Protein AF-A0A8H7VMD3-F1 (afdb_monomer_lite)

pLDDT: mean 73.97, std 13.81, range [43.38, 95.06]

Sequence (223 aa):
MHSNRKTRRENYVDRGIGTLNDGYNYDEMVSVSLYFFDRATESEMRNRASFLMHHMMMLRGESSRFAEFADLFGMSFPEDEIHSTSFPVFAFHTDFGKILSNGNQSNFATIRHKDFRVCAFGAVAFYLFYRFHISNEKFPEFTKNQDCLHTIHAGRGSGARDAELRGATEDQLQRHGCWNMQSMERHYLMKLSRSSIRAVNGFPTTQGWYWLPRALIEPSESL

Organism: NCBI:txid1195481

Foldseek 3Di:
DVVVVVVCVVVVPDPCVPHPNPDDDPVVLLVLLVVLVVVPDLVSLVVNLLSLCCQLQVDDPVQSVPFDPQQWDWDWFDQAPPPRDIFIKIKGKDQDDPVNPPRFIAITIAGQFLDNSSGSVVSVVSSVCCCCPVVVDDDDDCPDCVNPPDDPCCCVQVVLAVCVSNPDDLVRNCVVSVHDSVVCNRRRDHPDQCLSNQVSSPHHSDGPTDDDCVVVDDDPPVD

Structure (mmCIF, N/CA/C/O backbone):
data_AF-A0A8H7VMD3-F1
#
_entry.id   AF-A0A8H7VMD3-F1
#
loop_
_atom_site.group_PDB
_atom_site.id
_atom_site.type_symbol
_atom_site.label_atom_id
_atom_site.label_alt_id
_atom_site.label_comp_id
_atom_site.label_asym_id
_atom_site.label_entity_id
_atom_site.label_seq_id
_atom_site.pdbx_PDB_ins_code
_atom_site.Cartn_x
_atom_site.Cartn_y
_atom_site.Cartn_z
_atom_site.occupancy
_atom_site.B_iso_or_equiv
_atom_site.auth_seq_id
_atom_site.auth_comp_id
_atom_site.auth_asym_id
_atom_site.auth_atom_id
_atom_site.pdbx_PDB_model_num
ATOM 1 N N . MET A 1 1 ? 30.928 -13.992 22.288 1.00 46.75 1 MET A N 1
ATOM 2 C CA . MET A 1 1 ? 29.765 -14.501 21.516 1.00 46.75 1 MET A CA 1
ATOM 3 C C . MET A 1 1 ? 28.779 -15.343 22.337 1.00 46.75 1 MET A C 1
ATOM 5 O O . MET A 1 1 ? 27.584 -15.152 22.162 1.00 46.75 1 MET A O 1
ATOM 9 N N . HIS A 1 2 ? 29.215 -16.233 23.240 1.00 49.97 2 HIS A N 1
ATOM 10 C CA . HIS A 1 2 ? 28.298 -17.099 24.012 1.00 49.97 2 HIS A CA 1
ATOM 11 C C . HIS A 1 2 ? 27.461 -16.383 25.098 1.00 49.97 2 HIS A C 1
ATOM 13 O O . HIS A 1 2 ? 26.325 -16.788 25.335 1.00 49.97 2 HIS A O 1
ATOM 19 N N . SER A 1 3 ? 27.959 -15.304 25.723 1.00 54.97 3 SER A N 1
ATOM 20 C CA . SER A 1 3 ? 27.199 -14.593 26.773 1.00 54.97 3 SER A CA 1
ATOM 21 C C . SER A 1 3 ? 25.951 -13.888 26.227 1.00 54.97 3 SER A C 1
ATOM 23 O O . SER A 1 3 ? 24.885 -13.982 26.823 1.00 54.97 3 SER A O 1
ATOM 25 N N . ASN A 1 4 ? 26.040 -13.304 25.027 1.00 65.31 4 ASN A N 1
ATOM 26 C CA . ASN A 1 4 ? 24.943 -12.564 24.393 1.00 65.31 4 ASN A CA 1
ATOM 27 C C . ASN A 1 4 ? 23.735 -13.470 24.047 1.00 65.31 4 ASN A C 1
ATOM 29 O O . ASN A 1 4 ? 22.580 -13.055 24.109 1.00 65.31 4 ASN A O 1
ATOM 33 N N . ARG A 1 5 ? 23.976 -14.761 23.760 1.00 63.97 5 ARG A N 1
ATOM 34 C CA . ARG A 1 5 ? 22.907 -15.751 23.523 1.00 63.97 5 ARG A CA 1
ATOM 35 C C . ARG A 1 5 ? 22.161 -16.128 24.807 1.00 63.97 5 ARG A C 1
ATOM 37 O O . ARG A 1 5 ? 20.968 -16.419 24.747 1.00 63.97 5 ARG A O 1
ATOM 44 N N . LYS A 1 6 ? 22.854 -16.126 25.950 1.00 71.00 6 LYS A N 1
ATOM 45 C CA . LYS A 1 6 ? 22.276 -16.432 27.265 1.00 71.00 6 LYS A CA 1
ATOM 46 C C . LYS A 1 6 ? 21.368 -15.287 27.728 1.00 71.00 6 LYS A C 1
ATOM 48 O O . LYS A 1 6 ? 20.202 -15.532 28.007 1.00 71.00 6 LYS A O 1
ATOM 53 N N . THR A 1 7 ? 21.841 -14.046 27.600 1.00 71.88 7 THR A N 1
ATOM 54 C CA . THR A 1 7 ? 21.067 -12.828 27.893 1.00 71.88 7 THR A CA 1
ATOM 55 C C . THR A 1 7 ? 19.819 -12.692 27.013 1.00 71.88 7 THR A C 1
ATOM 57 O O . THR A 1 7 ? 18.737 -12.408 27.514 1.00 71.88 7 THR A O 1
ATOM 60 N N . ARG A 1 8 ? 19.909 -12.970 25.700 1.00 71.62 8 ARG A N 1
ATOM 61 C CA . ARG A 1 8 ? 18.724 -12.967 24.812 1.00 71.62 8 ARG A CA 1
ATOM 62 C C . ARG A 1 8 ? 17.689 -14.029 25.192 1.00 71.62 8 ARG A C 1
ATOM 64 O O . ARG A 1 8 ? 16.498 -13.793 25.030 1.00 71.62 8 ARG A O 1
ATOM 71 N N . ARG A 1 9 ? 18.134 -15.187 25.697 1.00 72.62 9 ARG A N 1
ATOM 72 C CA . ARG A 1 9 ? 17.246 -16.254 26.181 1.00 72.62 9 ARG A CA 1
ATOM 73 C C . ARG A 1 9 ? 16.560 -15.867 27.492 1.00 72.62 9 ARG A C 1
ATOM 75 O O . ARG A 1 9 ? 15.381 -16.152 27.636 1.00 72.62 9 ARG A O 1
ATOM 82 N N . GLU A 1 10 ? 17.288 -15.242 28.412 1.00 81.31 10 GLU A N 1
ATOM 83 C CA . GLU A 1 10 ? 16.765 -14.760 29.700 1.00 81.31 10 GLU A CA 1
ATOM 84 C C . GLU A 1 10 ? 15.748 -13.623 29.514 1.00 81.31 10 GLU A C 1
ATOM 86 O O . GLU A 1 10 ? 14.750 -13.571 30.222 1.00 81.31 10 GLU A O 1
ATOM 91 N N . ASN A 1 11 ? 15.943 -12.786 28.492 1.00 81.00 11 ASN A N 1
ATOM 92 C CA . ASN A 1 11 ? 15.026 -11.703 28.129 1.00 81.00 11 ASN A CA 1
ATOM 93 C C . ASN A 1 11 ? 13.873 -12.139 27.203 1.00 81.00 11 ASN A C 1
ATOM 95 O O . ASN A 1 11 ? 13.183 -11.277 26.666 1.00 81.00 11 ASN A O 1
ATOM 99 N N . TYR A 1 12 ? 13.695 -13.446 26.959 1.00 72.12 12 TYR A N 1
ATOM 100 C CA . TYR A 1 12 ? 12.681 -13.996 26.042 1.00 72.12 12 TYR A CA 1
ATOM 101 C C . TYR A 1 12 ? 12.659 -13.323 24.660 1.00 72.12 12 TYR A C 1
ATOM 103 O O . TYR A 1 12 ? 11.621 -13.254 24.005 1.00 72.12 12 TYR A O 1
ATOM 111 N N . VAL A 1 13 ? 13.811 -12.824 24.200 1.00 72.38 13 VAL A N 1
ATOM 112 C CA . VAL A 1 13 ? 13.914 -12.177 22.893 1.00 72.38 13 VAL A CA 1
ATOM 113 C C . VAL A 1 13 ? 13.707 -13.252 21.842 1.00 72.38 13 VAL A C 1
ATOM 115 O O . VAL A 1 13 ? 14.484 -14.215 21.779 1.00 72.38 13 VAL A O 1
ATOM 118 N N . ASP A 1 14 ? 12.670 -13.075 21.026 1.00 64.38 14 ASP A N 1
ATOM 119 C CA . ASP A 1 14 ? 12.347 -14.004 19.958 1.00 64.38 14 ASP A CA 1
ATOM 120 C C . ASP A 1 14 ? 13.578 -14.223 19.063 1.00 64.38 14 ASP A C 1
ATOM 122 O O . ASP A 1 14 ? 14.302 -13.303 18.658 1.00 64.38 14 ASP A O 1
ATOM 126 N N . ARG A 1 15 ? 13.868 -15.505 18.846 1.00 67.75 15 ARG A N 1
ATOM 127 C CA . ARG A 1 15 ? 15.003 -15.969 18.053 1.00 67.75 15 ARG A CA 1
ATOM 128 C C . ARG A 1 15 ? 14.725 -15.851 16.560 1.00 67.75 15 ARG A C 1
ATOM 130 O O . ARG A 1 15 ? 15.689 -15.876 15.802 1.00 67.75 15 ARG A O 1
ATOM 137 N N . GLY A 1 16 ? 13.453 -15.746 16.175 1.00 62.94 16 GLY A N 1
ATOM 138 C CA . GLY A 1 16 ? 12.995 -15.530 14.811 1.00 62.94 16 GLY A CA 1
ATOM 139 C C . GLY A 1 16 ? 13.301 -14.130 14.290 1.00 62.94 16 GLY A C 1
ATOM 140 O O . GLY A 1 16 ? 13.544 -14.008 13.098 1.00 62.94 16 GLY A O 1
ATOM 141 N N . ILE A 1 17 ? 13.402 -13.114 15.159 1.00 64.44 17 ILE A N 1
ATOM 142 C CA . ILE A 1 17 ? 13.639 -11.711 14.766 1.00 64.44 17 ILE A CA 1
ATOM 143 C C . ILE A 1 17 ? 14.901 -11.583 13.898 1.00 64.44 17 ILE A C 1
ATOM 145 O O . ILE A 1 17 ? 16.010 -11.910 14.338 1.00 64.44 17 ILE A O 1
ATOM 149 N N . GLY A 1 18 ? 14.730 -11.056 12.684 1.00 61.88 18 GLY A N 1
ATOM 150 C CA . GLY A 1 18 ? 15.772 -10.849 11.680 1.00 61.88 18 GLY A CA 1
ATOM 151 C C . GLY A 1 18 ? 16.243 -12.118 10.964 1.00 61.88 18 GLY A C 1
ATOM 152 O O . GLY A 1 18 ? 17.304 -12.098 10.340 1.00 61.88 18 GLY A O 1
ATOM 153 N N . THR A 1 19 ? 15.513 -13.231 11.080 1.00 68.19 19 THR A N 1
ATOM 154 C CA . THR A 1 19 ? 15.815 -14.499 10.392 1.00 68.19 19 THR A CA 1
ATOM 155 C C . THR A 1 19 ? 14.830 -14.762 9.251 1.00 68.19 19 THR A C 1
ATOM 157 O O . THR A 1 19 ? 13.846 -14.054 9.102 1.00 68.19 19 THR A O 1
ATOM 160 N N . LEU A 1 20 ? 15.050 -15.811 8.451 1.00 58.28 20 LEU A N 1
ATOM 161 C CA . LEU A 1 20 ? 14.082 -16.256 7.432 1.00 58.28 20 LEU A CA 1
ATOM 162 C C . LEU A 1 20 ? 12.706 -16.639 8.009 1.00 58.28 20 LEU A C 1
ATOM 164 O O . LEU A 1 20 ? 11.728 -16.628 7.272 1.00 58.28 20 LEU A O 1
ATOM 168 N N . ASN A 1 21 ? 12.633 -16.955 9.306 1.00 61.66 21 ASN A N 1
ATOM 169 C CA . ASN A 1 21 ? 11.375 -17.207 10.013 1.00 61.66 21 ASN A CA 1
ATOM 170 C C . ASN A 1 21 ? 10.713 -15.914 10.532 1.00 61.66 21 ASN A C 1
ATOM 172 O O . ASN A 1 21 ? 9.680 -15.992 11.190 1.00 61.66 21 ASN A O 1
ATOM 176 N N . ASP A 1 22 ? 11.307 -14.740 10.286 1.00 68.31 22 ASP A N 1
ATOM 177 C CA . ASP A 1 22 ? 10.730 -13.433 10.613 1.00 68.31 22 ASP A CA 1
ATOM 178 C C . ASP A 1 22 ? 9.734 -13.023 9.525 1.00 68.31 22 ASP A C 1
ATOM 180 O O . ASP A 1 22 ? 10.059 -12.289 8.588 1.00 68.31 22 ASP A O 1
ATOM 184 N N . GLY A 1 23 ? 8.525 -13.574 9.591 1.00 75.31 23 GLY A N 1
ATOM 185 C CA . GLY A 1 23 ? 7.476 -13.267 8.632 1.00 75.31 23 GLY A CA 1
ATOM 186 C C . GLY A 1 23 ? 6.400 -14.336 8.561 1.00 75.31 23 GLY A C 1
ATOM 187 O O . GLY A 1 23 ? 6.314 -15.228 9.399 1.00 75.31 23 GLY A O 1
ATOM 188 N N . TYR A 1 24 ? 5.574 -14.214 7.532 1.00 86.50 24 TYR A N 1
ATOM 189 C CA . TYR A 1 24 ? 4.535 -15.169 7.186 1.00 86.50 24 TYR A CA 1
ATOM 190 C C . TYR A 1 24 ? 4.668 -15.531 5.710 1.00 86.50 24 TYR A C 1
ATOM 192 O O . TYR A 1 24 ? 5.123 -14.725 4.890 1.00 86.50 24 TYR A O 1
ATOM 200 N N . ASN A 1 25 ? 4.269 -16.746 5.361 1.00 89.31 25 ASN A N 1
ATOM 201 C CA . ASN A 1 25 ? 4.166 -17.163 3.971 1.00 89.31 25 ASN A CA 1
ATOM 202 C C . ASN A 1 25 ? 2.864 -16.642 3.327 1.00 89.31 25 ASN A C 1
ATOM 204 O O . ASN A 1 25 ? 2.024 -16.004 3.967 1.00 89.31 25 ASN A O 1
ATOM 208 N N . TYR A 1 26 ? 2.698 -16.896 2.028 1.00 87.94 26 TYR A N 1
ATOM 209 C CA . TYR A 1 26 ? 1.535 -16.417 1.281 1.00 87.94 26 TYR A CA 1
ATOM 210 C C . TYR A 1 26 ? 0.205 -16.989 1.803 1.00 87.94 26 TYR A C 1
ATOM 212 O O . TYR A 1 26 ? -0.774 -16.253 1.926 1.00 87.94 26 TYR A O 1
ATOM 220 N N . ASP A 1 27 ? 0.162 -18.271 2.162 1.00 91.12 27 ASP A N 1
ATOM 221 C CA . ASP A 1 27 ? -1.060 -18.927 2.641 1.00 91.12 27 ASP A CA 1
ATOM 222 C C . ASP A 1 27 ? -1.459 -18.434 4.038 1.00 91.12 27 ASP A C 1
ATOM 224 O O . ASP A 1 27 ? -2.641 -18.221 4.324 1.00 91.12 27 ASP A O 1
ATOM 228 N N . GLU A 1 28 ? -0.474 -18.169 4.895 1.00 90.94 28 GLU A N 1
ATOM 229 C CA . GLU A 1 28 ? -0.668 -17.525 6.195 1.00 90.94 28 GLU A CA 1
ATOM 230 C C . GLU A 1 28 ? -1.186 -16.093 6.026 1.00 90.94 28 GLU A C 1
ATOM 232 O O . GLU A 1 28 ? -2.138 -15.706 6.704 1.00 90.94 28 GLU A O 1
ATOM 237 N N . MET A 1 29 ? -0.639 -15.327 5.074 1.00 92.69 29 MET A N 1
ATOM 238 C CA . MET A 1 29 ? -1.137 -13.987 4.747 1.00 92.69 29 MET A CA 1
ATOM 239 C C . MET A 1 29 ? -2.611 -14.019 4.333 1.00 92.69 29 MET A C 1
ATOM 241 O O . MET A 1 29 ? -3.411 -13.210 4.813 1.00 92.69 29 MET A O 1
ATOM 245 N N . VAL A 1 30 ? -2.978 -14.951 3.448 1.00 93.94 30 VAL A N 1
ATOM 246 C CA . VAL A 1 30 ? -4.367 -15.147 3.014 1.00 93.94 30 VAL A CA 1
ATOM 247 C C . VAL A 1 30 ? -5.247 -15.512 4.208 1.00 93.94 30 VAL A C 1
ATOM 249 O O . VAL A 1 30 ? -6.308 -14.915 4.381 1.00 93.94 30 VAL A O 1
ATOM 252 N N . SER A 1 31 ? -4.794 -16.434 5.058 1.00 94.38 31 SER A N 1
ATOM 253 C CA . SER A 1 31 ? -5.538 -16.892 6.237 1.00 94.38 31 SER A CA 1
ATOM 254 C C . SER A 1 31 ? -5.794 -15.758 7.230 1.00 94.38 31 SER A C 1
ATOM 256 O O . SER A 1 31 ? -6.925 -15.577 7.673 1.00 94.38 31 SER A O 1
ATOM 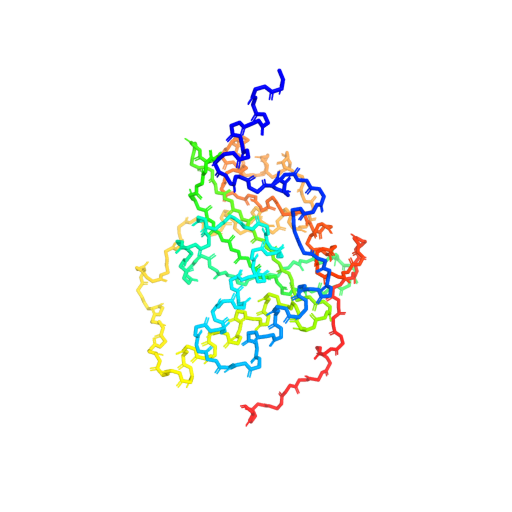258 N N . VAL A 1 32 ? -4.779 -14.940 7.530 1.00 93.38 32 VAL A N 1
ATOM 259 C CA . VAL A 1 32 ? -4.914 -13.757 8.395 1.00 93.38 32 VAL A CA 1
ATOM 260 C C . VAL A 1 32 ? -5.864 -12.732 7.773 1.00 93.38 32 VAL A C 1
ATOM 262 O O . VAL A 1 32 ? -6.714 -12.168 8.460 1.00 93.38 32 VAL A O 1
ATOM 265 N N . SER A 1 33 ? -5.769 -12.504 6.462 1.00 94.19 33 SER A N 1
ATOM 266 C CA . SER A 1 33 ? -6.650 -11.551 5.788 1.00 94.19 33 SER A CA 1
ATOM 267 C C . SER A 1 33 ? -8.118 -11.985 5.805 1.00 94.19 33 SER A C 1
ATOM 269 O O . SER A 1 33 ? -8.995 -11.158 6.065 1.00 94.19 33 SER A O 1
ATOM 271 N N . LEU A 1 34 ? -8.389 -13.270 5.559 1.00 95.06 34 LEU A N 1
ATOM 272 C CA . LEU A 1 34 ? -9.739 -13.835 5.609 1.00 95.06 34 LEU A CA 1
ATOM 273 C C . LEU A 1 34 ? -10.281 -13.887 7.038 1.00 95.06 34 LEU A C 1
ATOM 275 O O . LEU A 1 34 ? -11.431 -13.531 7.253 1.00 95.06 34 LEU A O 1
ATOM 279 N N . TYR A 1 35 ? -9.437 -14.200 8.025 1.00 94.94 35 TYR A N 1
ATOM 280 C CA . TYR A 1 35 ? -9.807 -14.166 9.442 1.00 94.94 35 TYR A CA 1
ATOM 281 C C . TYR A 1 35 ? -10.428 -12.821 9.856 1.00 94.94 35 TYR A C 1
ATOM 283 O O . TYR A 1 35 ? -11.414 -12.799 10.601 1.00 94.94 35 TYR A O 1
ATOM 291 N N . PHE A 1 36 ? -9.859 -11.708 9.377 1.00 93.50 36 PHE A N 1
ATOM 292 C CA . PHE A 1 36 ? -10.404 -10.371 9.612 1.00 93.50 36 PHE A CA 1
ATOM 293 C C . PHE A 1 36 ? -11.671 -10.108 8.796 1.00 93.50 36 PHE A C 1
ATOM 295 O O . PHE A 1 36 ? -12.612 -9.486 9.287 1.00 93.50 36 PHE A O 1
ATOM 302 N N . PHE A 1 37 ? -11.691 -10.573 7.546 1.00 92.38 37 PHE A N 1
ATOM 303 C CA . PHE A 1 37 ? -12.814 -10.367 6.640 1.00 92.38 37 PHE A CA 1
ATOM 304 C C . PHE A 1 37 ? -14.089 -11.065 7.135 1.00 92.38 37 PHE A C 1
ATOM 306 O O . PHE A 1 37 ? -15.141 -10.435 7.183 1.00 92.38 37 PHE A O 1
ATOM 313 N N . ASP A 1 38 ? -13.980 -12.315 7.589 1.00 93.31 38 ASP A N 1
ATOM 314 C CA . ASP A 1 38 ? -15.112 -13.147 8.015 1.00 93.31 38 ASP A CA 1
ATOM 315 C C . ASP A 1 38 ? -15.799 -12.629 9.288 1.00 93.31 38 ASP A C 1
ATOM 317 O O . ASP A 1 38 ? -16.990 -12.852 9.494 1.00 93.31 38 ASP A O 1
ATOM 321 N N . ARG A 1 39 ? -15.064 -11.918 10.153 1.00 91.00 39 ARG A N 1
ATOM 322 C CA . ARG A 1 39 ? -15.624 -11.305 11.371 1.00 91.00 39 ARG A CA 1
ATOM 323 C C . ARG A 1 39 ? -16.448 -10.062 11.089 1.00 91.00 39 ARG A C 1
ATOM 325 O O . ARG A 1 39 ? -17.319 -9.738 11.890 1.00 91.00 39 ARG A O 1
ATOM 332 N N . ALA A 1 40 ? -16.137 -9.368 9.996 1.00 86.50 40 ALA A N 1
ATOM 333 C CA . ALA A 1 40 ? -16.888 -8.224 9.501 1.00 86.50 40 ALA A CA 1
ATOM 334 C C . ALA A 1 40 ? -17.262 -7.177 10.569 1.00 86.50 40 ALA A C 1
ATOM 336 O O . ALA A 1 40 ? -18.377 -6.670 10.568 1.00 86.50 40 ALA A O 1
ATOM 337 N N . THR A 1 41 ? -16.334 -6.830 11.467 1.00 90.19 41 THR A N 1
ATOM 338 C CA . THR A 1 41 ? -16.489 -5.679 12.373 1.00 90.19 41 THR A CA 1
ATOM 339 C C . THR A 1 41 ? -15.605 -4.519 11.922 1.00 90.19 41 THR A C 1
ATOM 341 O O . THR A 1 41 ? -14.628 -4.714 11.195 1.00 90.19 41 THR A O 1
ATOM 344 N N . GLU A 1 42 ? -15.895 -3.307 12.397 1.00 87.25 42 GLU A N 1
ATOM 345 C CA . GLU A 1 42 ? -15.100 -2.118 12.065 1.00 87.25 42 GLU A CA 1
ATOM 346 C C . GLU A 1 42 ? -13.615 -2.290 12.416 1.00 87.25 42 GLU A C 1
ATOM 348 O O . GLU A 1 42 ? -12.732 -1.995 11.606 1.00 87.25 42 GLU A O 1
ATOM 353 N N . SER A 1 43 ? -13.333 -2.808 13.618 1.00 89.06 43 SER A N 1
ATOM 354 C CA . SER A 1 43 ? -11.964 -3.015 14.090 1.00 89.06 43 SER A CA 1
ATOM 355 C C . SER A 1 43 ? -11.224 -4.019 13.220 1.00 89.06 43 SER A C 1
ATOM 357 O O . SER A 1 43 ? -10.067 -3.787 12.882 1.00 89.06 43 SER A O 1
ATOM 359 N N . GLU A 1 44 ? -11.889 -5.104 12.823 1.00 91.69 44 GLU A N 1
ATOM 360 C CA . GLU A 1 44 ? -11.275 -6.150 12.013 1.00 91.69 44 GLU A CA 1
ATOM 361 C C . GLU A 1 44 ? -11.071 -5.681 10.568 1.00 91.69 44 GLU A C 1
ATOM 363 O O . GLU A 1 44 ? -10.012 -5.930 9.996 1.00 91.69 44 GLU A O 1
ATOM 368 N N . MET A 1 45 ? -11.998 -4.902 10.002 1.00 90.69 45 MET A N 1
ATOM 369 C CA . MET A 1 45 ? -11.814 -4.285 8.682 1.00 90.69 45 MET A CA 1
ATOM 370 C C . MET A 1 45 ? -10.648 -3.295 8.675 1.00 90.69 45 MET A C 1
ATOM 372 O O . MET A 1 45 ? -9.817 -3.324 7.763 1.00 90.69 45 MET A O 1
ATOM 376 N N . ARG A 1 46 ? -10.515 -2.483 9.730 1.00 89.12 46 ARG A N 1
ATOM 377 C CA . ARG A 1 46 ? -9.349 -1.614 9.931 1.00 89.12 46 ARG A CA 1
ATOM 378 C C . ARG A 1 46 ? -8.059 -2.422 10.065 1.00 89.12 46 ARG A C 1
ATOM 380 O O . ARG A 1 46 ? -7.052 -2.073 9.450 1.00 89.12 46 ARG A O 1
ATOM 387 N N . ASN A 1 47 ? -8.075 -3.498 10.853 1.00 90.12 47 ASN A N 1
ATOM 388 C CA . ASN A 1 47 ? -6.915 -4.367 11.058 1.00 90.12 47 ASN A CA 1
ATOM 389 C C . ASN A 1 47 ? -6.487 -5.025 9.741 1.00 90.12 47 ASN A C 1
ATOM 391 O O . ASN A 1 47 ? -5.298 -5.036 9.427 1.00 90.12 47 ASN A O 1
ATOM 395 N N . ARG A 1 48 ? -7.447 -5.477 8.925 1.00 92.94 48 ARG A N 1
ATOM 396 C CA . ARG A 1 48 ? -7.204 -6.015 7.583 1.00 92.94 48 ARG A CA 1
ATOM 397 C C . ARG A 1 48 ? -6.586 -4.982 6.648 1.00 92.94 48 ARG A C 1
ATOM 399 O O . ARG A 1 48 ? -5.603 -5.291 5.976 1.00 92.94 48 ARG A O 1
ATOM 406 N N . ALA A 1 49 ? -7.154 -3.775 6.602 1.00 89.75 49 ALA A N 1
ATOM 407 C CA . ALA A 1 49 ? -6.648 -2.679 5.780 1.00 89.75 49 ALA A CA 1
ATOM 408 C C . ALA A 1 49 ? -5.209 -2.323 6.173 1.00 89.75 49 ALA A C 1
ATOM 410 O O . ALA A 1 49 ? -4.321 -2.319 5.324 1.00 89.75 49 ALA A O 1
ATOM 411 N N . SER A 1 50 ? -4.964 -2.135 7.472 1.00 89.00 50 SER A N 1
ATOM 412 C CA . SER A 1 50 ? -3.635 -1.867 8.016 1.00 89.00 50 SER A CA 1
ATOM 413 C C . SER A 1 50 ? -2.655 -2.993 7.678 1.00 89.00 50 SER A C 1
ATOM 415 O O . SER A 1 50 ? -1.608 -2.730 7.094 1.00 89.00 50 SER A O 1
ATOM 417 N N . PHE A 1 51 ? -2.995 -4.252 7.962 1.00 89.81 51 PHE A N 1
ATOM 418 C CA . PHE A 1 51 ? -2.136 -5.411 7.695 1.00 89.81 51 PHE A CA 1
ATOM 419 C C . PHE A 1 51 ? -1.701 -5.496 6.224 1.00 89.81 51 PHE A C 1
ATOM 421 O O . PHE A 1 51 ? -0.511 -5.622 5.930 1.00 89.81 51 PHE A O 1
ATOM 428 N N . LEU A 1 52 ? -2.648 -5.363 5.291 1.00 90.69 52 LEU A N 1
ATOM 429 C CA . LEU A 1 52 ? -2.353 -5.446 3.862 1.00 90.69 52 LEU A CA 1
ATOM 430 C C . LEU A 1 52 ? -1.628 -4.204 3.330 1.00 90.69 52 LEU A C 1
ATOM 432 O O . LEU A 1 52 ? -0.775 -4.342 2.455 1.00 90.69 52 LEU A O 1
ATOM 436 N N . MET A 1 53 ? -1.903 -3.009 3.862 1.00 88.00 53 MET A N 1
ATOM 437 C CA . MET A 1 53 ? -1.112 -1.815 3.545 1.00 88.00 53 MET A CA 1
ATOM 438 C C . MET A 1 53 ? 0.347 -1.995 3.968 1.00 88.00 53 MET A C 1
ATOM 440 O O . MET A 1 53 ? 1.244 -1.742 3.169 1.00 88.00 53 MET A O 1
ATOM 444 N N . HIS A 1 54 ? 0.602 -2.497 5.179 1.00 86.62 54 HIS A N 1
ATOM 445 C CA . HIS A 1 54 ? 1.964 -2.777 5.640 1.00 86.62 54 HIS A CA 1
ATOM 446 C C . HIS A 1 54 ? 2.694 -3.762 4.734 1.00 86.62 54 HIS A C 1
ATOM 448 O O . HIS A 1 54 ? 3.857 -3.528 4.421 1.00 86.62 54 HIS A O 1
ATOM 454 N N . HIS A 1 55 ? 2.020 -4.825 4.290 1.00 89.56 55 HIS A N 1
ATOM 455 C CA . HIS A 1 55 ? 2.627 -5.803 3.392 1.00 89.56 55 HIS A CA 1
ATOM 456 C C . HIS A 1 55 ? 2.934 -5.205 2.014 1.00 89.56 55 HIS A C 1
ATOM 458 O O . HIS A 1 55 ? 4.071 -5.238 1.554 1.00 89.56 55 HIS A O 1
ATOM 464 N N . MET A 1 56 ? 1.926 -4.625 1.358 1.00 88.81 56 MET A N 1
ATOM 465 C CA . MET A 1 56 ? 2.030 -4.215 -0.047 1.00 88.81 56 MET A CA 1
ATOM 466 C C . MET A 1 56 ? 2.861 -2.946 -0.239 1.00 88.81 56 MET A C 1
ATOM 468 O O . MET A 1 56 ? 3.496 -2.768 -1.274 1.00 88.81 56 MET A O 1
ATOM 472 N N . MET A 1 57 ? 2.852 -2.057 0.752 1.00 84.25 57 MET A N 1
ATOM 473 C CA . MET A 1 57 ? 3.559 -0.777 0.712 1.00 84.25 57 MET A CA 1
ATOM 474 C C . MET A 1 57 ? 4.831 -0.792 1.574 1.00 84.25 57 MET A C 1
ATOM 476 O O . MET A 1 57 ? 5.541 0.209 1.616 1.00 84.25 57 MET A O 1
ATOM 480 N N . MET A 1 58 ? 5.135 -1.913 2.247 1.00 83.38 58 MET A N 1
ATOM 481 C CA . MET A 1 58 ? 6.295 -2.088 3.138 1.00 83.38 58 MET A CA 1
ATOM 482 C C . MET A 1 58 ? 6.399 -0.988 4.206 1.00 83.38 58 MET A C 1
ATOM 484 O O . MET A 1 58 ? 7.479 -0.468 4.505 1.00 83.38 58 MET A O 1
ATOM 488 N N . LEU A 1 59 ? 5.252 -0.601 4.769 1.00 76.62 59 LEU A N 1
ATOM 489 C CA . LEU A 1 59 ? 5.180 0.489 5.737 1.00 76.62 59 LEU A CA 1
ATOM 490 C C . LEU A 1 59 ? 5.774 0.078 7.079 1.00 76.62 59 LEU A C 1
ATOM 492 O O . LEU A 1 59 ? 5.758 -1.084 7.485 1.00 76.62 59 LEU A O 1
ATOM 496 N N . ARG A 1 60 ? 6.239 1.079 7.823 1.00 73.75 60 ARG A N 1
ATOM 497 C CA . ARG A 1 60 ? 6.502 0.930 9.253 1.00 73.75 60 ARG A CA 1
ATOM 498 C C . ARG A 1 60 ? 5.216 1.184 10.024 1.00 73.75 60 ARG A C 1
ATOM 500 O O . ARG A 1 60 ? 4.480 2.110 9.697 1.00 73.75 60 ARG A O 1
ATOM 507 N N . GLY A 1 61 ? 5.043 0.462 11.131 1.00 70.88 61 GLY A N 1
ATOM 508 C CA . GLY A 1 61 ? 3.913 0.681 12.039 1.00 70.88 61 GLY A CA 1
ATOM 509 C C . GLY A 1 61 ? 3.840 2.095 12.618 1.00 70.88 61 GLY A C 1
ATOM 510 O O . GLY A 1 61 ? 2.778 2.532 13.031 1.00 70.88 61 GLY A O 1
ATOM 511 N N . GLU A 1 62 ? 4.954 2.826 12.665 1.00 71.69 62 GLU A N 1
ATOM 512 C CA . GLU A 1 62 ? 4.948 4.248 13.022 1.00 71.69 62 GLU A CA 1
ATOM 513 C C . GLU A 1 62 ? 4.238 5.089 11.955 1.00 71.69 62 GLU A C 1
ATOM 515 O O . GLU A 1 62 ? 3.278 5.778 12.279 1.00 71.69 62 GLU A O 1
ATOM 520 N N . SER A 1 63 ? 4.637 4.956 10.687 1.00 68.19 63 SER A N 1
ATOM 521 C CA . SER A 1 63 ? 4.065 5.709 9.566 1.00 68.19 63 SER A CA 1
ATOM 522 C C . SER A 1 63 ? 2.576 5.420 9.368 1.00 68.19 63 SER A C 1
ATOM 524 O O . SER A 1 63 ? 1.808 6.333 9.106 1.00 68.19 63 SER A O 1
ATOM 526 N N . SER A 1 64 ? 2.138 4.171 9.545 1.00 72.12 64 SER A N 1
ATOM 527 C CA . SER A 1 64 ? 0.723 3.817 9.383 1.00 72.12 64 SER A CA 1
ATOM 528 C C . SER A 1 64 ? -0.180 4.329 10.509 1.00 72.12 64 SER A C 1
ATOM 530 O O . SER A 1 64 ? -1.382 4.453 10.314 1.00 72.12 64 SER A O 1
ATOM 532 N N . ARG A 1 65 ? 0.355 4.526 11.725 1.00 74.94 65 ARG A N 1
ATOM 533 C CA . ARG A 1 65 ? -0.443 4.937 12.897 1.00 74.94 65 ARG A CA 1
ATOM 534 C C . ARG A 1 65 ? -0.814 6.411 12.856 1.00 74.94 65 ARG A C 1
ATOM 536 O O . ARG A 1 65 ? -1.851 6.773 13.395 1.00 74.94 65 ARG A O 1
ATOM 543 N N . PHE A 1 66 ? 0.042 7.220 12.244 1.00 69.62 66 PHE A N 1
ATOM 544 C CA . PHE A 1 66 ? -0.187 8.646 12.035 1.00 69.62 66 PHE A CA 1
ATOM 545 C C . PHE A 1 66 ? -0.763 8.945 10.648 1.00 69.62 66 PHE A C 1
ATOM 547 O O . PHE A 1 66 ? -0.847 10.106 10.284 1.00 69.62 66 PHE A O 1
ATOM 554 N N . ALA A 1 67 ? -1.134 7.915 9.880 1.00 72.69 67 ALA A N 1
ATOM 555 C CA . ALA A 1 67 ? -1.727 8.100 8.567 1.00 72.69 67 ALA A CA 1
ATOM 556 C C . ALA A 1 67 ? -3.105 8.757 8.698 1.00 72.69 67 ALA A C 1
ATOM 558 O O . ALA A 1 67 ? -4.012 8.199 9.327 1.00 72.69 67 ALA A O 1
ATOM 559 N N . GLU A 1 68 ? -3.268 9.911 8.065 1.00 74.06 68 GLU A N 1
ATOM 560 C CA . GLU A 1 68 ? -4.547 10.588 7.933 1.00 74.06 68 GLU A CA 1
ATOM 561 C C . GLU A 1 68 ? -5.197 10.256 6.587 1.00 74.06 68 GLU A C 1
ATOM 563 O O . GLU A 1 68 ? -4.570 9.757 5.652 1.00 74.06 68 GLU A O 1
ATOM 568 N N . PHE A 1 69 ? -6.495 10.536 6.462 1.00 71.69 69 PHE A N 1
ATOM 569 C CA . PHE A 1 69 ? -7.194 10.324 5.194 1.00 71.69 69 PHE A CA 1
ATOM 570 C C . PHE A 1 69 ? -6.613 11.197 4.066 1.00 71.69 69 PHE A C 1
ATOM 572 O O . PHE A 1 69 ? -6.557 10.751 2.925 1.00 71.69 69 PHE A O 1
ATOM 579 N N . ALA A 1 70 ? -6.126 12.400 4.392 1.00 73.50 70 ALA A N 1
ATOM 580 C CA . ALA A 1 70 ? -5.503 13.322 3.441 1.00 73.50 70 ALA A CA 1
ATOM 581 C C . ALA A 1 70 ? -4.153 12.822 2.888 1.00 73.50 70 ALA A C 1
ATOM 583 O O . ALA A 1 70 ? -3.738 13.248 1.811 1.00 73.50 70 ALA A O 1
ATOM 584 N N . ASP A 1 71 ? -3.496 11.889 3.582 1.00 76.31 71 ASP A N 1
ATOM 585 C CA . ASP A 1 71 ? -2.236 11.283 3.139 1.00 76.31 71 ASP A CA 1
ATOM 586 C C . ASP A 1 71 ? -2.437 10.196 2.074 1.00 76.31 71 ASP A C 1
ATOM 588 O O . ASP A 1 71 ? -1.479 9.758 1.428 1.00 76.31 71 ASP A O 1
ATOM 592 N N . LEU A 1 72 ? -3.678 9.729 1.903 1.00 78.44 72 LEU A N 1
ATOM 593 C CA . LEU A 1 72 ? -4.056 8.656 0.993 1.00 78.44 72 LEU A CA 1
ATOM 594 C C . LEU A 1 72 ? -4.684 9.251 -0.267 1.00 78.44 72 LEU A C 1
ATOM 596 O O . LEU A 1 72 ? -5.693 9.949 -0.205 1.00 78.44 72 LEU A O 1
ATOM 600 N N . PHE A 1 73 ? -4.127 8.942 -1.436 1.00 79.00 73 PHE A N 1
ATOM 601 C CA . PHE A 1 73 ? -4.644 9.464 -2.700 1.00 79.00 73 PHE A CA 1
ATOM 602 C C . PHE A 1 73 ? -4.571 8.443 -3.833 1.00 79.00 73 PHE A C 1
ATOM 604 O O . PHE A 1 73 ? -3.689 7.585 -3.901 1.00 79.00 73 PHE A O 1
ATOM 611 N N . GLY A 1 74 ? -5.537 8.542 -4.744 1.00 78.69 74 GLY A N 1
ATOM 612 C CA . GLY A 1 74 ? -5.536 7.803 -5.997 1.00 78.69 74 GLY A CA 1
ATOM 613 C C . GLY A 1 74 ? -4.759 8.560 -7.067 1.00 78.69 74 GLY A C 1
ATOM 614 O O . GLY A 1 74 ? -4.897 9.773 -7.208 1.00 78.69 74 GLY A O 1
ATOM 615 N N . MET A 1 75 ? -3.969 7.845 -7.855 1.00 78.19 75 MET A N 1
ATOM 616 C CA . MET A 1 75 ? -3.358 8.375 -9.071 1.00 78.19 75 MET A CA 1
ATOM 617 C C . MET A 1 75 ? -3.394 7.327 -10.180 1.00 78.19 75 MET A C 1
ATOM 619 O O . MET A 1 75 ? -3.737 6.174 -9.938 1.00 78.19 75 MET A O 1
ATOM 623 N N . SER A 1 76 ? -3.039 7.717 -11.400 1.00 75.44 76 SER A N 1
ATOM 624 C CA . SER A 1 76 ? -2.945 6.787 -12.525 1.00 75.44 76 SER A CA 1
ATOM 625 C C . SER A 1 76 ? -1.519 6.735 -13.051 1.00 75.44 76 SER A C 1
ATOM 627 O O . SER A 1 76 ? -0.889 7.778 -13.219 1.00 75.44 76 SER A O 1
ATOM 629 N N . PHE A 1 77 ? -1.008 5.535 -13.323 1.00 72.38 77 PHE A N 1
ATOM 630 C CA . PHE A 1 77 ? 0.249 5.382 -14.054 1.00 72.38 77 PHE A CA 1
ATOM 631 C C . PHE A 1 77 ? -0.037 5.209 -15.552 1.00 72.38 77 PHE A C 1
ATOM 633 O O . PHE A 1 77 ? -0.837 4.339 -15.909 1.00 72.38 77 PHE A O 1
ATOM 640 N N . PRO A 1 78 ? 0.592 6.015 -16.430 1.00 67.19 78 PRO A N 1
ATOM 641 C CA . PRO A 1 78 ? 0.593 5.758 -17.861 1.00 67.19 78 PRO A CA 1
ATOM 642 C C . PRO A 1 78 ? 1.520 4.572 -18.137 1.00 67.19 78 PRO A C 1
ATOM 644 O O . PRO A 1 78 ? 2.650 4.532 -17.636 1.00 67.19 78 PRO A O 1
ATOM 647 N N . GLU A 1 79 ? 1.033 3.575 -18.877 1.00 59.25 79 GLU A N 1
ATOM 648 C CA . GLU A 1 79 ? 1.853 2.408 -19.182 1.00 59.25 79 GLU A CA 1
ATOM 649 C C . GLU A 1 79 ? 2.833 2.661 -20.325 1.00 59.25 79 GLU A C 1
ATOM 651 O O . GLU A 1 79 ? 3.997 2.383 -20.094 1.00 59.25 79 GLU A O 1
ATOM 656 N N . ASP A 1 80 ? 2.385 3.182 -21.477 1.00 53.44 80 ASP A N 1
ATOM 657 C CA . ASP A 1 80 ? 3.180 3.582 -22.657 1.00 53.44 80 ASP A CA 1
ATOM 658 C C . ASP A 1 80 ? 2.260 4.217 -23.727 1.00 53.44 80 ASP A C 1
ATOM 660 O O . ASP A 1 80 ? 1.041 4.020 -23.698 1.00 53.44 80 ASP A O 1
ATOM 664 N N . GLU A 1 81 ? 2.834 4.901 -24.726 1.00 48.19 81 GLU A N 1
ATOM 665 C CA . GLU A 1 81 ? 2.121 5.483 -25.886 1.00 48.19 81 GLU A CA 1
ATOM 666 C C . GLU A 1 81 ? 1.334 4.456 -26.731 1.00 48.19 81 GLU A C 1
ATOM 668 O O . GLU A 1 81 ? 0.410 4.835 -27.444 1.00 48.19 81 GLU A O 1
ATOM 673 N N . ILE A 1 82 ? 1.664 3.159 -26.652 1.00 45.81 82 ILE A N 1
ATOM 674 C CA . ILE A 1 82 ? 1.143 2.132 -27.574 1.00 45.81 82 ILE A CA 1
ATOM 675 C C . ILE A 1 82 ? -0.225 1.580 -27.141 1.00 45.81 82 ILE A C 1
ATOM 677 O O . ILE A 1 82 ? -1.045 1.250 -27.992 1.00 45.81 82 ILE A O 1
ATOM 681 N N . HIS A 1 83 ? -0.479 1.443 -25.834 1.00 47.22 83 HIS A N 1
ATOM 682 C CA . HIS A 1 83 ? -1.683 0.757 -25.334 1.00 47.22 83 HIS A CA 1
ATOM 683 C C . HIS A 1 83 ? -2.712 1.697 -24.695 1.00 47.22 83 HIS A C 1
ATOM 685 O O . HIS A 1 83 ? -3.755 1.211 -24.267 1.00 47.22 83 HIS A O 1
ATOM 691 N N . SER A 1 84 ? -2.450 3.013 -24.617 1.00 52.06 84 SER A N 1
ATOM 692 C CA . SER A 1 84 ? -3.345 4.059 -24.065 1.00 52.06 84 SER A CA 1
ATOM 693 C C . SER A 1 84 ? -4.102 3.677 -22.782 1.00 52.06 84 SER A C 1
ATOM 695 O O . SER A 1 84 ? -5.151 4.240 -22.479 1.00 52.06 84 SER A O 1
ATOM 697 N N . THR A 1 85 ? -3.585 2.724 -22.010 1.00 59.41 85 THR A N 1
ATOM 698 C CA . THR A 1 85 ? -4.274 2.175 -20.848 1.00 59.41 85 THR A CA 1
ATOM 699 C C . THR A 1 85 ? -3.575 2.721 -19.618 1.00 59.41 85 THR A C 1
ATOM 701 O O . THR A 1 85 ? -2.375 2.525 -19.426 1.00 59.41 85 THR A O 1
ATOM 704 N N . SER A 1 86 ? -4.321 3.455 -18.803 1.00 67.19 86 SER A N 1
ATOM 705 C CA . SER A 1 86 ? -3.885 3.877 -17.481 1.00 67.19 86 SER A CA 1
ATOM 706 C C . SER A 1 86 ? -4.432 2.905 -16.440 1.00 67.19 86 SER A C 1
ATOM 708 O O . SER A 1 86 ? -5.470 2.270 -16.641 1.00 67.19 86 SER A O 1
ATOM 710 N N . PHE A 1 87 ? -3.731 2.760 -15.319 1.00 72.06 87 PHE A N 1
ATOM 711 C CA . PHE A 1 87 ? -4.214 1.934 -14.214 1.00 72.06 87 PHE A CA 1
ATOM 712 C C . PHE A 1 87 ? -4.213 2.698 -12.894 1.00 72.06 87 PHE A C 1
ATOM 714 O O . PHE A 1 87 ? -3.288 3.478 -12.646 1.00 72.06 87 PHE A O 1
ATOM 721 N N . PRO A 1 88 ? -5.227 2.463 -12.037 1.00 80.06 88 PRO A N 1
ATOM 722 C CA . PRO A 1 88 ? -5.329 3.128 -10.754 1.00 80.06 88 PRO A CA 1
ATOM 723 C C . PRO A 1 88 ? -4.271 2.594 -9.789 1.00 80.06 88 PRO A C 1
ATOM 725 O O . PRO A 1 88 ? -4.099 1.384 -9.606 1.00 80.06 88 PRO A O 1
ATOM 728 N N . VAL A 1 89 ? -3.600 3.530 -9.140 1.00 82.31 89 VAL A N 1
ATOM 729 C CA . VAL A 1 89 ? -2.594 3.328 -8.109 1.00 82.31 89 VAL A CA 1
ATOM 730 C C . VAL A 1 89 ? -3.103 3.994 -6.845 1.00 82.31 89 VAL A C 1
ATOM 732 O O . VAL A 1 89 ? -3.554 5.138 -6.872 1.00 82.31 89 VAL A O 1
ATOM 735 N N . PHE A 1 90 ? -3.021 3.271 -5.738 1.00 84.62 90 PHE A N 1
ATOM 736 C CA . PHE A 1 90 ? -3.295 3.806 -4.418 1.00 84.62 90 PHE A CA 1
ATOM 737 C C . PHE A 1 90 ? -1.977 4.194 -3.761 1.00 84.62 90 PHE A C 1
ATOM 739 O O . PHE A 1 90 ? -1.111 3.338 -3.561 1.00 84.62 90 PHE A O 1
ATOM 746 N N . ALA A 1 91 ? -1.814 5.479 -3.470 1.00 84.06 91 ALA A N 1
ATOM 747 C CA . ALA A 1 91 ? -0.603 6.046 -2.908 1.00 84.06 91 ALA A CA 1
ATOM 748 C C . ALA A 1 91 ? -0.833 6.544 -1.477 1.00 84.06 91 ALA A C 1
ATOM 750 O O . ALA A 1 91 ? -1.919 6.996 -1.123 1.00 84.06 91 ALA A O 1
ATOM 751 N N . PHE A 1 92 ? 0.217 6.442 -0.670 1.00 81.06 92 PHE A N 1
ATOM 752 C CA . PHE A 1 92 ? 0.297 6.937 0.696 1.00 81.06 92 PHE A CA 1
ATOM 753 C C . PHE A 1 92 ? 1.528 7.830 0.813 1.00 81.06 92 PHE A C 1
ATOM 755 O O . PHE A 1 92 ? 2.646 7.399 0.510 1.00 81.06 92 PHE A O 1
ATOM 762 N N . HIS A 1 93 ? 1.314 9.067 1.234 1.00 79.31 93 HIS A N 1
ATOM 763 C CA . HIS A 1 93 ? 2.365 10.036 1.494 1.00 79.31 93 HIS A CA 1
ATOM 764 C C . HIS A 1 93 ? 2.686 10.088 2.990 1.00 79.31 93 HIS A C 1
ATOM 766 O O . HIS A 1 93 ? 1.799 10.022 3.830 1.00 79.31 93 HIS A O 1
ATOM 772 N N . THR A 1 94 ? 3.964 10.220 3.337 1.00 72.25 94 THR A N 1
ATOM 773 C CA . THR A 1 94 ? 4.374 10.540 4.707 1.00 72.25 94 THR A CA 1
ATOM 774 C C . THR A 1 94 ? 5.622 11.414 4.709 1.00 72.25 94 THR A C 1
ATOM 776 O O . THR A 1 94 ? 6.545 11.239 3.908 1.00 72.25 94 THR A O 1
ATOM 779 N N . ASP A 1 95 ? 5.651 12.350 5.643 1.00 65.44 95 ASP A N 1
ATOM 780 C CA . ASP A 1 95 ? 6.728 13.295 5.924 1.00 65.44 95 ASP A CA 1
ATOM 781 C C . ASP A 1 95 ? 7.473 12.977 7.239 1.00 65.44 95 ASP A C 1
ATOM 783 O O . ASP A 1 95 ? 8.463 13.635 7.562 1.00 65.44 95 ASP A O 1
ATOM 787 N N . PHE A 1 96 ? 7.080 11.915 7.962 1.00 57.53 96 PHE A N 1
ATOM 788 C CA . PHE A 1 96 ? 7.678 11.512 9.243 1.00 57.53 96 PHE A CA 1
ATOM 789 C C . PHE A 1 96 ? 8.314 10.106 9.210 1.00 57.53 96 PHE A C 1
ATOM 791 O O . PHE A 1 96 ? 7.729 9.126 8.746 1.00 57.53 96 PHE A O 1
ATOM 798 N N . GLY A 1 97 ? 9.543 9.975 9.736 1.00 55.19 97 GLY A N 1
ATOM 799 C CA . GLY A 1 97 ? 10.239 8.687 9.872 1.00 55.19 97 GLY A CA 1
ATOM 800 C C . GLY A 1 97 ? 11.755 8.796 10.086 1.00 55.19 97 GLY A C 1
ATOM 801 O O . GLY A 1 97 ? 12.391 9.758 9.673 1.00 55.19 97 GLY A O 1
ATOM 802 N N . LYS A 1 98 ? 12.377 7.772 10.696 1.00 46.09 98 LYS A N 1
ATOM 803 C CA . LYS A 1 98 ? 13.805 7.768 11.115 1.00 46.09 98 LYS A CA 1
ATOM 804 C C . LYS A 1 98 ? 14.856 8.028 10.019 1.00 46.09 98 LYS A C 1
ATOM 806 O O . LYS A 1 98 ? 15.991 8.340 10.353 1.00 46.09 98 LYS A O 1
ATOM 811 N N . ILE A 1 99 ? 14.514 7.875 8.737 1.00 49.19 99 ILE A N 1
ATOM 812 C CA . ILE A 1 99 ? 15.424 8.150 7.601 1.00 49.19 99 ILE A CA 1
ATOM 813 C C . ILE A 1 99 ? 15.247 9.603 7.094 1.00 49.19 99 ILE A C 1
ATOM 815 O O . ILE A 1 99 ? 16.020 10.087 6.276 1.00 49.19 99 ILE A O 1
ATOM 819 N N . LEU A 1 100 ? 14.249 10.331 7.603 1.00 51.69 100 LEU A N 1
ATOM 820 C CA . LEU A 1 100 ? 13.810 11.639 7.112 1.00 51.69 100 LEU A CA 1
ATOM 821 C C . LEU A 1 100 ? 14.313 12.798 7.979 1.00 51.69 100 LEU A C 1
ATOM 823 O O . LEU A 1 100 ? 13.675 13.846 8.022 1.00 51.69 100 LEU A O 1
ATOM 827 N N . SER A 1 101 ? 15.478 12.666 8.627 1.00 46.53 101 SER A N 1
ATOM 828 C CA . SER A 1 101 ? 16.059 13.715 9.488 1.00 46.53 101 SER A CA 1
ATOM 829 C C . SER A 1 101 ? 16.290 15.070 8.789 1.00 46.53 101 SER A C 1
ATOM 831 O O . SER A 1 101 ? 16.676 16.029 9.447 1.00 46.53 101 SER A O 1
ATOM 833 N N . ASN A 1 102 ? 16.040 15.164 7.476 1.00 48.31 102 ASN A N 1
ATOM 834 C CA . ASN A 1 102 ? 16.281 16.339 6.641 1.00 48.31 102 ASN A CA 1
ATOM 835 C C . ASN A 1 102 ? 15.023 16.854 5.896 1.00 48.31 102 ASN A C 1
ATOM 837 O O . ASN A 1 102 ? 15.173 17.625 4.947 1.00 48.31 102 ASN A O 1
ATOM 841 N N . GLY A 1 103 ? 13.806 16.440 6.282 1.00 51.28 103 GLY A N 1
ATOM 842 C CA . GLY A 1 103 ? 12.561 16.910 5.646 1.00 51.28 103 GLY A CA 1
ATOM 843 C C . GLY A 1 103 ? 12.296 16.310 4.259 1.00 51.28 103 GLY A C 1
ATOM 844 O O . GLY A 1 103 ? 11.759 16.978 3.378 1.00 51.28 103 GLY A O 1
ATOM 845 N N . ASN A 1 104 ? 12.725 15.065 4.038 1.00 55.53 104 ASN A N 1
ATOM 846 C CA . ASN A 1 104 ? 12.427 14.329 2.809 1.00 55.53 104 ASN A CA 1
ATOM 847 C C . ASN A 1 104 ? 10.996 13.768 2.875 1.00 55.53 104 ASN A C 1
ATOM 849 O O . ASN A 1 104 ? 10.588 13.263 3.916 1.00 55.53 104 ASN A O 1
ATOM 853 N N . GLN A 1 105 ? 10.260 13.804 1.764 1.00 63.91 105 GLN A N 1
ATOM 854 C CA . GLN A 1 105 ? 8.948 13.160 1.640 1.00 63.91 105 GLN A CA 1
ATOM 855 C C . GLN A 1 105 ? 9.125 11.725 1.134 1.00 63.91 105 GLN A C 1
ATOM 857 O O . GLN A 1 105 ? 9.958 11.467 0.263 1.00 63.91 105 GLN A O 1
ATOM 862 N N . SER A 1 106 ? 8.363 10.778 1.679 1.00 69.19 106 SER A N 1
ATOM 863 C CA . SER A 1 106 ? 8.325 9.396 1.190 1.00 69.19 106 SER A CA 1
ATOM 864 C C . SER A 1 106 ? 6.942 9.081 0.649 1.00 69.19 106 SER A C 1
ATOM 866 O O . SER A 1 106 ? 5.943 9.204 1.352 1.00 69.19 106 SER A O 1
ATOM 868 N N . ASN A 1 107 ? 6.902 8.653 -0.610 1.00 74.88 107 ASN A N 1
ATOM 869 C CA . ASN A 1 107 ? 5.689 8.158 -1.238 1.00 74.88 107 ASN A CA 1
ATOM 870 C C . ASN A 1 107 ? 5.761 6.637 -1.291 1.00 74.88 107 ASN A C 1
ATOM 872 O O . ASN A 1 107 ? 6.746 6.068 -1.762 1.00 74.88 107 ASN A O 1
ATOM 876 N N . PHE A 1 108 ? 4.695 5.995 -0.846 1.00 82.56 108 PHE A N 1
ATOM 877 C CA . PHE A 1 108 ? 4.478 4.568 -0.986 1.00 82.56 108 PHE A CA 1
ATOM 878 C C . PHE A 1 108 ? 3.287 4.351 -1.905 1.00 82.56 108 PHE A C 1
ATOM 880 O O . PHE A 1 108 ? 2.372 5.168 -1.942 1.00 82.56 108 PHE A O 1
ATOM 887 N N . ALA A 1 109 ? 3.276 3.255 -2.652 1.00 85.12 109 ALA A N 1
ATOM 888 C CA . ALA A 1 109 ? 2.184 2.978 -3.569 1.00 85.12 109 ALA A CA 1
ATOM 889 C C . ALA A 1 109 ? 1.922 1.487 -3.701 1.00 85.12 109 ALA A C 1
ATOM 891 O O . ALA A 1 109 ? 2.822 0.663 -3.555 1.00 85.12 109 ALA A O 1
ATOM 892 N N . THR A 1 110 ? 0.678 1.160 -4.020 1.00 87.69 110 THR A N 1
ATOM 893 C CA . THR A 1 110 ? 0.246 -0.188 -4.357 1.00 87.69 110 THR A CA 1
ATOM 894 C C . THR A 1 110 ? -0.814 -0.156 -5.456 1.00 87.69 110 THR A C 1
ATOM 896 O O . THR A 1 110 ? -1.458 0.866 -5.699 1.00 87.69 110 THR A O 1
ATOM 899 N N . ILE A 1 111 ? -1.000 -1.285 -6.132 1.00 87.81 111 ILE A N 1
ATOM 900 C CA . ILE A 1 111 ? -2.050 -1.487 -7.134 1.00 87.81 111 ILE A CA 1
ATOM 901 C C . ILE A 1 111 ? -3.074 -2.501 -6.621 1.00 87.81 111 ILE A C 1
ATOM 903 O O . ILE A 1 111 ? -2.958 -3.044 -5.522 1.00 87.81 111 ILE A O 1
ATOM 907 N N . ARG A 1 112 ? -4.118 -2.765 -7.409 1.00 87.50 112 ARG A N 1
ATOM 908 C CA . ARG A 1 112 ? -5.034 -3.868 -7.104 1.00 87.50 112 ARG A CA 1
ATOM 909 C C . ARG A 1 112 ? -4.292 -5.193 -7.247 1.00 87.50 112 ARG A C 1
ATOM 911 O O . ARG A 1 112 ? -3.837 -5.520 -8.334 1.00 87.50 112 ARG A O 1
ATOM 918 N N . HIS A 1 113 ? -4.206 -5.945 -6.158 1.00 89.38 113 HIS A N 1
ATOM 919 C CA . HIS A 1 113 ? -3.607 -7.274 -6.132 1.00 89.38 113 HIS A CA 1
ATOM 920 C C . HIS A 1 113 ? -4.384 -8.252 -7.034 1.00 89.38 113 HIS A C 1
ATOM 922 O O . HIS A 1 113 ? -5.615 -8.190 -7.105 1.00 89.38 113 HIS A O 1
ATOM 928 N N . LYS A 1 114 ? -3.675 -9.178 -7.696 1.00 87.06 114 LYS A N 1
ATOM 929 C CA . LYS A 1 114 ? -4.272 -10.198 -8.580 1.00 87.06 114 LYS A CA 1
ATOM 930 C C . LYS A 1 114 ? -5.328 -11.057 -7.868 1.00 87.06 114 LYS A C 1
ATOM 932 O O . LYS A 1 114 ? -6.409 -11.316 -8.391 1.00 87.06 114 LYS A O 1
ATOM 937 N N . ASP A 1 115 ? -4.995 -11.495 -6.661 1.00 89.06 115 ASP A N 1
ATOM 938 C CA . ASP A 1 115 ? -5.905 -12.136 -5.710 1.00 89.06 115 ASP A CA 1
ATOM 939 C C . ASP A 1 115 ? -6.635 -11.095 -4.841 1.00 89.06 115 ASP A C 1
ATOM 941 O O . ASP A 1 115 ? -6.000 -10.281 -4.168 1.00 89.06 115 ASP A O 1
ATOM 945 N N . PHE A 1 116 ? -7.968 -11.149 -4.819 1.00 88.88 116 PHE A N 1
ATOM 946 C CA . PHE A 1 116 ? -8.815 -10.240 -4.043 1.00 88.88 116 PHE A CA 1
ATOM 947 C C . PHE A 1 116 ? -8.681 -10.438 -2.526 1.00 88.88 116 PHE A C 1
ATOM 949 O O . PHE A 1 116 ? -8.888 -9.492 -1.759 1.00 88.88 116 PHE A O 1
ATOM 956 N N . ARG A 1 117 ? -8.322 -11.651 -2.085 1.00 92.19 117 ARG A N 1
ATOM 957 C CA . ARG A 1 117 ? -8.246 -12.016 -0.663 1.00 92.19 117 ARG A CA 1
ATOM 958 C C . ARG A 1 117 ? -7.184 -11.211 0.069 1.00 92.19 117 ARG A C 1
ATOM 960 O O . ARG A 1 117 ? -7.378 -10.885 1.230 1.00 92.19 117 ARG A O 1
ATOM 967 N N . VAL A 1 118 ? -6.127 -10.811 -0.630 1.00 92.81 118 VAL A N 1
ATOM 968 C CA . VAL A 1 118 ? -4.983 -10.062 -0.084 1.00 92.81 118 VAL A CA 1
ATOM 969 C C . VAL A 1 118 ? -4.820 -8.686 -0.738 1.00 92.81 118 VAL A C 1
ATOM 971 O O . VAL A 1 118 ? -3.755 -8.080 -0.704 1.00 92.81 118 VAL A O 1
ATOM 974 N N . CYS A 1 119 ? -5.881 -8.148 -1.341 1.00 92.25 119 CYS A N 1
ATOM 975 C CA . CYS A 1 119 ? -5.820 -6.847 -1.993 1.00 92.25 119 CYS A CA 1
ATOM 976 C C . CYS A 1 119 ? -5.885 -5.693 -0.982 1.00 92.25 119 CYS A C 1
ATOM 978 O O . CYS A 1 119 ? -6.947 -5.425 -0.420 1.00 92.25 119 CYS A O 1
ATOM 980 N N . ALA A 1 120 ? -4.775 -4.963 -0.809 1.00 90.19 120 ALA A N 1
ATOM 981 C CA . ALA A 1 120 ? -4.722 -3.770 0.045 1.00 90.19 120 ALA A CA 1
ATOM 982 C C . ALA A 1 120 ? -5.709 -2.682 -0.409 1.00 90.19 120 ALA A C 1
ATOM 984 O O . ALA A 1 120 ? -6.448 -2.148 0.412 1.00 90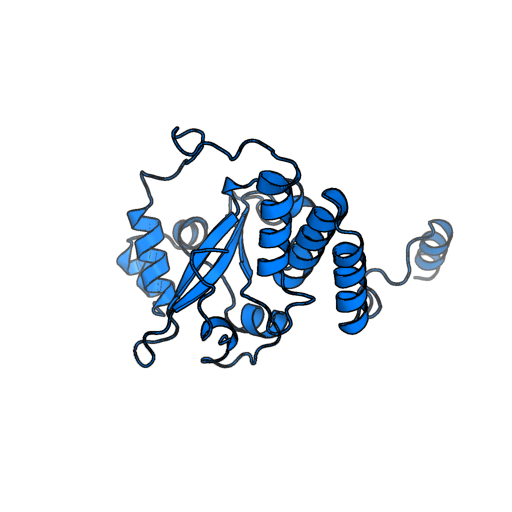.19 120 ALA A O 1
ATOM 985 N N . PHE A 1 121 ? -5.791 -2.425 -1.721 1.00 88.44 121 PHE A N 1
ATOM 986 C CA . PHE A 1 121 ? -6.748 -1.479 -2.310 1.00 88.44 121 PHE A CA 1
ATOM 987 C C . PHE A 1 121 ? -8.193 -1.817 -1.905 1.00 88.44 121 PHE A C 1
ATOM 989 O O . PHE A 1 121 ? -8.931 -0.968 -1.413 1.00 88.44 121 PHE A O 1
ATOM 996 N N . GLY A 1 122 ? -8.588 -3.084 -2.070 1.00 88.62 122 GLY A N 1
ATOM 997 C CA . GLY A 1 122 ? -9.921 -3.553 -1.699 1.00 88.62 122 GLY A CA 1
ATOM 998 C C . GLY A 1 122 ? -10.157 -3.515 -0.191 1.00 88.62 122 GLY A C 1
ATOM 999 O O . GLY A 1 122 ? -11.241 -3.153 0.247 1.00 88.62 122 GLY A O 1
ATOM 1000 N N . ALA A 1 123 ? -9.154 -3.851 0.620 1.00 91.25 123 ALA A N 1
ATOM 1001 C CA . ALA A 1 123 ? -9.278 -3.825 2.074 1.00 91.25 123 ALA A CA 1
ATOM 1002 C C . ALA A 1 123 ? -9.498 -2.412 2.629 1.00 91.25 123 ALA A C 1
ATOM 1004 O O . ALA A 1 123 ? -10.353 -2.238 3.494 1.00 91.25 123 ALA A O 1
ATOM 1005 N N . VAL A 1 124 ? -8.794 -1.406 2.098 1.00 89.25 124 VAL A N 1
ATOM 1006 C CA . VAL A 1 124 ? -9.040 0.003 2.445 1.00 89.25 124 VAL A CA 1
ATOM 1007 C C . VAL A 1 124 ? -10.442 0.426 2.011 1.00 89.25 124 VAL A C 1
ATOM 1009 O O . VAL A 1 124 ? -11.160 1.027 2.804 1.00 89.25 124 VAL A O 1
ATOM 1012 N N . ALA A 1 125 ? -10.872 0.057 0.800 1.00 89.81 125 ALA A N 1
ATOM 1013 C CA . ALA A 1 125 ? -12.220 0.365 0.321 1.00 89.81 125 ALA A CA 1
ATOM 1014 C C . ALA A 1 125 ? -13.312 -0.232 1.229 1.00 89.81 125 ALA A C 1
ATOM 1016 O O . ALA A 1 125 ? -14.233 0.479 1.622 1.00 89.81 125 ALA A O 1
ATOM 1017 N N . PHE A 1 126 ? -13.182 -1.503 1.629 1.00 90.56 126 PHE A N 1
ATOM 1018 C CA . PHE A 1 126 ? -14.115 -2.135 2.568 1.00 90.56 126 PHE A CA 1
ATOM 1019 C C . PHE A 1 126 ? -14.104 -1.473 3.946 1.00 90.56 126 PHE A C 1
ATOM 1021 O O . PHE A 1 126 ? -15.163 -1.313 4.544 1.00 90.56 126 PHE A O 1
ATOM 1028 N N . TYR A 1 127 ? -12.937 -1.058 4.443 1.00 90.56 127 TYR A N 1
ATOM 1029 C CA . TYR A 1 127 ? -12.851 -0.333 5.707 1.00 90.56 127 TYR A CA 1
ATOM 1030 C C . TYR A 1 127 ? -13.557 1.030 5.640 1.00 90.56 127 TYR A C 1
ATOM 1032 O O . TYR A 1 127 ? -14.347 1.339 6.527 1.00 90.56 127 TYR A O 1
ATOM 1040 N N . LEU A 1 128 ? -13.336 1.816 4.581 1.00 88.56 128 LEU A N 1
ATOM 1041 C CA . LEU A 1 128 ? -14.008 3.107 4.394 1.00 88.56 128 LEU A CA 1
ATOM 1042 C C . LEU A 1 128 ? -15.521 2.943 4.198 1.00 88.56 128 LEU A C 1
ATOM 1044 O O . LEU A 1 128 ? -16.294 3.718 4.756 1.00 88.56 128 LEU A O 1
ATOM 1048 N N . PHE A 1 129 ? -15.946 1.912 3.461 1.00 89.56 129 PHE A N 1
ATOM 1049 C CA . PHE A 1 129 ? -17.360 1.567 3.323 1.00 89.56 129 PHE A CA 1
ATOM 1050 C C . PHE A 1 129 ? -17.976 1.219 4.678 1.00 89.56 129 PHE A C 1
ATOM 1052 O O . PHE A 1 129 ? -19.014 1.764 5.037 1.00 89.56 129 PHE A O 1
ATOM 1059 N N . TYR A 1 130 ? -17.311 0.377 5.471 1.00 89.19 130 TYR A N 1
ATOM 1060 C CA . TYR A 1 130 ? -17.780 0.061 6.815 1.00 89.19 130 TYR A CA 1
ATOM 1061 C C . TYR A 1 130 ? -17.886 1.333 7.665 1.00 89.19 130 TYR A C 1
ATOM 1063 O O . TYR A 1 130 ? -18.924 1.592 8.261 1.00 89.19 130 TYR A O 1
ATOM 1071 N N . ARG A 1 131 ? -16.841 2.162 7.671 1.00 86.94 131 ARG A N 1
ATOM 1072 C CA . ARG A 1 131 ? -16.757 3.380 8.481 1.00 86.94 131 ARG A CA 1
ATOM 1073 C C . ARG A 1 131 ? -17.863 4.391 8.155 1.00 86.94 131 ARG A C 1
ATOM 1075 O O . ARG A 1 131 ? -18.568 4.843 9.052 1.00 86.94 131 ARG A O 1
ATOM 1082 N N . PHE A 1 132 ? -18.043 4.727 6.880 1.00 88.25 132 PHE A N 1
ATOM 1083 C CA . PHE A 1 132 ? -18.975 5.786 6.482 1.00 88.25 132 PHE A CA 1
ATOM 1084 C C . PHE A 1 132 ? -20.396 5.285 6.230 1.00 88.25 132 PHE A C 1
ATOM 1086 O O . PHE A 1 132 ? -21.350 5.995 6.526 1.00 88.25 132 PHE A O 1
ATOM 1093 N N . HIS A 1 133 ? -20.556 4.075 5.690 1.00 88.31 133 HIS A N 1
ATOM 1094 C CA . HIS A 1 133 ? -21.869 3.562 5.306 1.00 88.31 133 HIS A CA 1
ATOM 1095 C C . HIS A 1 133 ? -22.507 2.688 6.392 1.00 88.31 133 HIS A C 1
ATOM 1097 O O . HIS A 1 133 ? -23.698 2.818 6.649 1.00 88.31 133 HIS A O 1
ATOM 1103 N N . ILE A 1 134 ? -21.732 1.817 7.050 1.00 87.56 134 ILE A N 1
ATOM 1104 C CA . ILE A 1 134 ? -22.269 0.881 8.055 1.00 87.56 134 ILE A CA 1
ATOM 1105 C C . ILE A 1 134 ? -22.280 1.513 9.451 1.00 87.56 134 ILE A C 1
ATOM 1107 O O . ILE A 1 134 ? -23.320 1.536 10.105 1.00 87.56 134 ILE A O 1
ATOM 1111 N N . SER A 1 135 ? -21.149 2.060 9.905 1.00 86.69 135 SER A N 1
ATOM 1112 C CA . SER A 1 135 ? -21.040 2.758 11.196 1.00 86.69 135 SER A CA 1
ATOM 1113 C C . SER A 1 135 ? -21.686 4.152 11.172 1.00 86.69 135 SER A C 1
ATOM 1115 O O . SER A 1 135 ? -21.817 4.777 12.223 1.00 86.69 135 SER A O 1
ATOM 1117 N N . ASN A 1 136 ? -22.114 4.629 9.994 1.00 85.19 136 ASN A N 1
ATOM 1118 C CA . ASN A 1 136 ? -22.754 5.930 9.782 1.00 85.19 136 ASN A CA 1
ATOM 1119 C C . ASN A 1 136 ? -21.925 7.107 10.337 1.00 85.19 136 ASN A C 1
ATOM 1121 O O . ASN A 1 136 ? -22.468 8.105 10.821 1.00 85.19 136 ASN A O 1
ATOM 1125 N N . GLU A 1 137 ? -20.594 6.985 10.299 1.00 85.56 137 GLU A N 1
ATOM 1126 C CA . GLU A 1 137 ? -19.711 8.105 10.599 1.00 85.56 137 GLU A CA 1
ATOM 1127 C C . GLU A 1 137 ? -19.884 9.173 9.518 1.00 85.56 137 GLU A C 1
ATOM 1129 O O . GLU A 1 137 ? -19.929 8.874 8.322 1.00 85.56 137 GLU A O 1
ATOM 1134 N N . LYS A 1 138 ? -19.973 10.439 9.935 1.00 83.69 138 LYS A N 1
ATOM 1135 C CA . LYS A 1 138 ? -20.122 11.548 8.995 1.00 83.69 138 LYS A CA 1
ATOM 1136 C C . LYS A 1 138 ? -18.918 11.580 8.053 1.00 83.69 138 LYS A C 1
ATOM 1138 O O . LYS A 1 138 ? -17.777 11.700 8.494 1.00 83.69 138 LYS A O 1
ATOM 1143 N N . PHE A 1 139 ? -19.193 11.509 6.756 1.00 79.25 139 PHE A N 1
ATOM 1144 C CA . PHE A 1 139 ? -18.168 11.638 5.731 1.00 79.25 139 PHE A CA 1
ATOM 1145 C C . PHE A 1 139 ? -17.458 13.006 5.848 1.00 79.25 139 PHE A C 1
ATOM 1147 O O . PHE A 1 139 ? -18.139 14.012 6.086 1.00 79.25 139 PHE A O 1
ATOM 1154 N N . PRO A 1 140 ? -16.119 13.066 5.716 1.00 74.88 140 PRO A N 1
ATOM 1155 C CA . PRO A 1 140 ? -15.373 14.316 5.830 1.00 74.88 140 PRO A CA 1
ATOM 1156 C C . PRO A 1 140 ? -15.832 15.342 4.786 1.00 74.88 140 PRO A C 1
ATOM 1158 O O . PRO A 1 140 ? -16.047 15.021 3.618 1.00 74.88 140 PRO A O 1
ATOM 1161 N N . GLU A 1 141 ? -15.992 16.595 5.210 1.00 70.12 141 GLU A N 1
ATOM 1162 C CA . GLU A 1 141 ? -16.278 17.703 4.298 1.00 70.12 141 GLU A CA 1
ATOM 1163 C C . GLU A 1 141 ? -14.962 18.185 3.671 1.00 70.12 141 GLU A C 1
ATOM 1165 O O . GLU A 1 141 ? -13.998 18.429 4.382 1.00 70.12 141 GLU A O 1
ATOM 1170 N N . PHE A 1 142 ? -14.916 18.341 2.345 1.00 66.50 142 PHE A N 1
ATOM 1171 C CA . PHE A 1 142 ? -13.720 18.806 1.617 1.00 66.50 142 PHE A CA 1
ATOM 1172 C C . PHE A 1 142 ? -13.819 20.280 1.196 1.00 66.50 142 PHE A C 1
ATOM 1174 O O . PHE A 1 142 ? -13.315 20.680 0.148 1.00 66.50 142 PHE A O 1
ATOM 1181 N N . THR A 1 143 ? -14.558 21.094 1.953 1.00 66.75 143 THR A N 1
ATOM 1182 C CA . THR A 1 143 ? -14.929 22.455 1.532 1.00 66.75 143 THR A CA 1
ATOM 1183 C C . THR A 1 143 ? -13.961 23.534 2.007 1.00 66.75 143 THR A C 1
ATOM 1185 O O . THR A 1 143 ? -13.984 24.635 1.453 1.00 66.75 143 THR A O 1
ATOM 1188 N N . LYS A 1 144 ? -13.098 23.269 2.997 1.00 61.16 144 LYS A N 1
ATOM 1189 C CA . LYS A 1 144 ? -12.143 24.262 3.513 1.00 61.16 144 LYS A CA 1
ATOM 1190 C C . LYS A 1 144 ? -10.710 23.878 3.160 1.00 61.16 144 LYS A C 1
ATOM 1192 O O . LYS A 1 144 ? -10.359 22.711 3.078 1.00 61.16 144 LYS A O 1
ATOM 1197 N N . ASN A 1 145 ? -9.832 24.875 3.027 1.00 53.09 145 ASN A N 1
ATOM 1198 C CA . ASN A 1 145 ? -8.390 24.653 2.814 1.00 53.09 145 ASN A CA 1
ATOM 1199 C C . ASN A 1 145 ? -7.713 23.896 3.972 1.00 53.09 145 ASN A C 1
ATOM 1201 O O . ASN A 1 145 ? -6.649 23.321 3.775 1.00 53.09 145 ASN A O 1
ATOM 1205 N N . GLN A 1 146 ? -8.320 23.895 5.164 1.00 53.62 146 GLN A N 1
ATOM 1206 C CA . GLN A 1 146 ? -7.908 23.040 6.283 1.00 53.62 146 GLN A CA 1
ATOM 1207 C C . GLN A 1 146 ? -8.165 21.547 6.000 1.00 53.62 146 GLN A C 1
ATOM 1209 O O . GLN A 1 146 ? -7.504 20.712 6.603 1.00 53.62 146 GLN A O 1
ATOM 1214 N N . ASP A 1 147 ? -9.042 21.235 5.039 1.00 51.78 147 ASP A N 1
ATOM 1215 C CA . ASP A 1 147 ? -9.414 19.882 4.606 1.00 51.78 147 ASP A CA 1
ATOM 1216 C C . ASP A 1 147 ? -8.732 19.474 3.277 1.00 51.78 147 ASP A C 1
ATOM 1218 O O . ASP A 1 147 ? -8.732 18.300 2.913 1.00 51.78 147 ASP A O 1
ATOM 1222 N N . CYS A 1 148 ? -8.153 20.425 2.528 1.00 46.81 148 CYS A N 1
ATOM 1223 C CA . CYS A 1 148 ? -7.460 20.213 1.247 1.00 46.81 148 CYS A CA 1
ATOM 1224 C C . CYS A 1 148 ? -6.326 21.237 1.057 1.00 46.81 148 CYS A C 1
ATOM 1226 O O . CYS A 1 148 ? -6.496 22.275 0.410 1.00 46.81 148 CYS A O 1
ATOM 1228 N N . LEU A 1 149 ? -5.144 20.962 1.609 1.00 45.06 149 LEU A N 1
ATOM 1229 C CA . LEU A 1 149 ? -4.011 21.887 1.556 1.00 45.06 149 LEU A CA 1
ATOM 1230 C C . LEU A 1 149 ? -3.053 21.563 0.396 1.00 45.06 149 LEU A C 1
ATOM 1232 O O . LEU A 1 149 ? -2.008 20.979 0.635 1.00 45.06 149 LEU A O 1
ATOM 1236 N N . HIS A 1 150 ? -3.348 21.946 -0.854 1.00 48.41 150 HIS A N 1
ATOM 1237 C CA . HIS A 1 150 ? -2.317 21.983 -1.917 1.00 48.41 150 HIS A CA 1
ATOM 1238 C C . HIS A 1 150 ? -2.768 22.733 -3.186 1.00 48.41 150 HIS A C 1
ATOM 1240 O O . HIS A 1 150 ? -3.244 22.122 -4.138 1.00 48.41 150 HIS A O 1
ATOM 1246 N N . THR A 1 151 ? -2.559 24.054 -3.272 1.00 47.50 151 THR A N 1
ATOM 1247 C CA . THR A 1 151 ? -2.946 24.803 -4.497 1.00 47.50 151 THR A CA 1
ATOM 1248 C C . THR A 1 151 ? -1.905 25.761 -5.076 1.00 47.50 151 THR A C 1
ATOM 1250 O O . THR A 1 151 ? -2.085 26.210 -6.201 1.00 47.50 151 THR A O 1
ATOM 1253 N N . ILE A 1 152 ? -0.766 26.014 -4.419 1.00 43.38 152 ILE A N 1
ATOM 1254 C CA . ILE A 1 152 ? 0.227 27.000 -4.923 1.00 43.38 152 ILE A CA 1
ATOM 1255 C C . ILE A 1 152 ? 1.442 26.343 -5.619 1.00 43.38 152 ILE A C 1
ATOM 1257 O O . ILE A 1 152 ? 2.214 26.999 -6.317 1.00 43.38 152 ILE A O 1
ATOM 1261 N N . HIS A 1 153 ? 1.597 25.018 -5.510 1.00 50.25 153 HIS A N 1
ATOM 1262 C CA . HIS A 1 153 ? 2.688 24.257 -6.150 1.00 50.25 153 HIS A CA 1
ATOM 1263 C C . HIS A 1 153 ? 2.213 23.081 -7.015 1.00 50.25 153 HIS A C 1
ATOM 1265 O O . HIS A 1 153 ? 3.039 22.339 -7.551 1.00 50.25 153 HIS A O 1
ATOM 1271 N N . ALA A 1 154 ? 0.896 22.940 -7.200 1.00 57.38 154 ALA A N 1
ATOM 1272 C CA . ALA A 1 154 ? 0.286 21.812 -7.898 1.00 57.38 154 ALA A CA 1
ATOM 1273 C C . ALA A 1 154 ? 0.818 21.644 -9.330 1.00 57.38 154 ALA A C 1
ATOM 1275 O O . ALA A 1 154 ? 1.151 20.531 -9.722 1.00 57.38 154 ALA A O 1
ATOM 1276 N N . GLY A 1 155 ? 0.985 22.736 -10.087 1.00 58.94 155 GLY A N 1
ATOM 1277 C CA . GLY A 1 155 ? 1.497 22.679 -11.462 1.00 58.94 155 GLY A CA 1
ATOM 1278 C C . GLY A 1 155 ? 2.952 22.207 -11.563 1.00 58.94 155 GLY A C 1
ATOM 1279 O O . GLY A 1 155 ? 3.284 21.432 -12.455 1.00 58.94 155 GLY A O 1
ATOM 1280 N N . ARG A 1 156 ? 3.813 22.602 -10.613 1.00 63.66 156 ARG A N 1
ATOM 1281 C CA . ARG A 1 156 ? 5.227 22.184 -10.594 1.00 63.66 156 ARG A CA 1
ATOM 1282 C C . ARG A 1 156 ? 5.363 20.707 -10.239 1.00 63.66 156 ARG A C 1
ATOM 1284 O O . ARG A 1 156 ? 6.072 19.982 -10.928 1.00 63.66 156 ARG A O 1
ATOM 1291 N N . GLY A 1 157 ? 4.648 20.267 -9.202 1.00 66.81 157 GLY A N 1
ATOM 1292 C CA . GLY A 1 157 ? 4.633 18.861 -8.801 1.00 66.81 157 GLY A CA 1
ATOM 1293 C C . GLY A 1 157 ? 3.993 17.963 -9.857 1.00 66.81 157 GLY A C 1
ATOM 1294 O O . GLY A 1 157 ? 4.550 16.924 -10.191 1.00 66.81 157 GLY A O 1
ATOM 1295 N N . SER A 1 158 ? 2.866 18.383 -10.437 1.00 70.38 158 SER A N 1
ATOM 1296 C CA . SER A 1 158 ? 2.170 17.602 -11.467 1.00 70.38 158 SER A CA 1
ATOM 1297 C C . SER A 1 158 ? 2.976 17.508 -12.760 1.00 70.38 158 SER A C 1
ATOM 1299 O O . SER A 1 158 ? 3.056 16.427 -13.327 1.00 70.38 158 SER A O 1
ATOM 1301 N N . GLY A 1 159 ? 3.617 18.598 -13.203 1.00 71.62 159 GLY A N 1
ATOM 1302 C CA . GLY A 1 159 ? 4.439 18.592 -14.417 1.00 71.62 159 GLY A CA 1
ATOM 1303 C C . GLY A 1 159 ? 5.677 17.703 -14.294 1.00 71.62 159 GLY A C 1
ATOM 1304 O O . GLY A 1 159 ? 5.972 16.934 -15.204 1.00 71.62 159 GLY A O 1
ATOM 1305 N N . ALA A 1 160 ? 6.363 17.748 -13.148 1.00 72.50 160 ALA A N 1
ATOM 1306 C CA . ALA A 1 160 ? 7.495 16.861 -12.885 1.00 72.50 160 ALA A CA 1
ATOM 1307 C C . ALA A 1 160 ? 7.076 15.390 -12.841 1.00 72.50 160 ALA A C 1
ATOM 1309 O O . ALA A 1 160 ? 7.713 14.559 -13.481 1.00 72.50 160 ALA A O 1
ATOM 1310 N N . ARG A 1 161 ? 5.979 15.086 -12.132 1.00 72.25 161 ARG A N 1
ATOM 1311 C CA . ARG A 1 161 ? 5.426 13.730 -12.047 1.00 72.25 161 ARG A CA 1
ATOM 1312 C C . ARG A 1 161 ? 4.977 13.213 -13.406 1.00 72.25 161 ARG A C 1
ATOM 1314 O O . ARG A 1 161 ? 5.290 12.080 -13.731 1.00 72.25 161 ARG A O 1
ATOM 1321 N N . ASP A 1 162 ? 4.268 14.007 -14.207 1.00 73.56 162 ASP A N 1
ATOM 1322 C CA . ASP A 1 162 ? 3.828 13.585 -15.545 1.00 73.56 162 ASP A CA 1
ATOM 1323 C C . ASP A 1 162 ? 5.028 13.268 -16.447 1.00 73.56 162 ASP A C 1
ATOM 1325 O O . ASP A 1 162 ? 5.069 12.218 -17.083 1.00 73.56 162 ASP A O 1
ATOM 1329 N N . ALA A 1 163 ? 6.053 14.121 -16.440 1.00 73.62 163 ALA A N 1
ATOM 1330 C CA . ALA A 1 163 ? 7.253 13.889 -17.229 1.00 73.62 163 ALA A CA 1
ATOM 1331 C C . ALA A 1 163 ? 8.080 12.688 -16.715 1.00 73.62 163 ALA A C 1
ATOM 1333 O O . ALA A 1 163 ? 8.515 11.875 -17.529 1.00 73.62 163 ALA A O 1
ATOM 1334 N N . GLU A 1 164 ? 8.223 12.499 -15.397 1.00 75.69 164 GLU A N 1
ATOM 1335 C CA . GLU A 1 164 ? 8.820 11.285 -14.804 1.00 75.69 164 GLU A CA 1
ATOM 1336 C C . GLU A 1 164 ? 8.035 10.029 -15.206 1.00 75.69 164 GLU A C 1
ATOM 1338 O O . GLU A 1 164 ? 8.607 9.022 -15.625 1.00 75.69 164 GLU A O 1
ATOM 1343 N N . LEU A 1 165 ? 6.703 10.088 -15.134 1.00 70.50 165 LEU A N 1
ATOM 1344 C CA . LEU A 1 165 ? 5.836 8.976 -15.501 1.00 70.50 165 LEU A CA 1
ATOM 1345 C C . LEU A 1 165 ? 5.936 8.616 -16.987 1.00 70.50 165 LEU A C 1
ATOM 1347 O O . LEU A 1 165 ? 5.785 7.438 -17.320 1.00 70.50 165 LEU A O 1
ATOM 1351 N N . ARG A 1 166 ? 6.226 9.596 -17.847 1.00 71.38 166 ARG A N 1
ATOM 1352 C CA . ARG A 1 166 ? 6.521 9.425 -19.279 1.00 71.38 166 ARG A CA 1
ATOM 1353 C C . ARG A 1 166 ? 7.975 9.026 -19.565 1.00 71.38 166 ARG A C 1
ATOM 1355 O O . ARG A 1 166 ? 8.361 8.942 -20.726 1.00 71.38 166 ARG A O 1
ATOM 1362 N N . GLY A 1 167 ? 8.775 8.760 -18.532 1.00 72.56 167 GLY A N 1
ATOM 1363 C CA . GLY A 1 167 ? 10.135 8.237 -18.664 1.00 72.56 167 GLY A CA 1
ATOM 1364 C C . GLY A 1 167 ? 11.233 9.296 -18.753 1.00 72.56 167 GLY A C 1
ATOM 1365 O O . GLY A 1 167 ? 12.365 8.947 -19.086 1.00 72.56 167 GLY A O 1
ATOM 1366 N N . ALA A 1 168 ? 10.943 10.567 -18.451 1.00 77.38 168 ALA A N 1
ATOM 1367 C CA . ALA A 1 168 ? 11.987 11.579 -18.334 1.00 77.38 168 ALA A CA 1
ATOM 1368 C C . ALA A 1 168 ? 12.949 11.213 -17.198 1.00 77.38 168 ALA A C 1
ATOM 1370 O O . ALA A 1 168 ? 12.533 10.877 -16.087 1.00 77.38 168 ALA A O 1
ATOM 1371 N N . THR A 1 169 ? 14.247 11.286 -17.475 1.00 77.75 169 THR A N 1
ATOM 1372 C CA . THR A 1 169 ? 15.269 11.034 -16.463 1.00 77.75 169 THR A CA 1
ATOM 1373 C C . THR A 1 169 ? 15.356 12.202 -15.488 1.00 77.75 169 THR A C 1
ATOM 1375 O O . THR A 1 169 ? 15.003 13.341 -15.804 1.00 77.75 169 THR A O 1
ATOM 1378 N N . GLU A 1 170 ? 15.882 11.929 -14.298 1.00 73.56 170 GLU A N 1
ATOM 1379 C CA . GLU A 1 170 ? 16.086 12.939 -13.260 1.00 73.56 170 GLU A CA 1
ATOM 1380 C C . GLU A 1 170 ? 16.855 14.168 -13.788 1.00 73.56 170 GLU A C 1
ATOM 1382 O O . GLU A 1 170 ? 16.408 15.300 -13.624 1.00 73.56 170 GLU A O 1
ATOM 1387 N N . ASP A 1 171 ? 17.949 13.957 -14.524 1.00 76.50 171 ASP A N 1
ATOM 1388 C CA . ASP A 1 171 ? 18.750 15.037 -15.120 1.00 76.50 171 ASP A CA 1
ATOM 1389 C C . ASP A 1 171 ? 17.958 15.893 -16.135 1.00 76.50 171 ASP A C 1
ATOM 1391 O O . ASP A 1 171 ? 18.125 17.114 -16.206 1.00 76.50 171 ASP A O 1
ATOM 1395 N N . GLN A 1 172 ? 17.051 15.280 -16.904 1.00 79.88 172 GLN A N 1
ATOM 1396 C CA . GLN A 1 172 ? 16.194 16.000 -17.853 1.00 79.88 172 GLN A CA 1
ATOM 1397 C C . GLN A 1 172 ? 15.178 16.885 -17.126 1.00 79.88 172 GLN A C 1
ATOM 1399 O O . GLN A 1 172 ? 15.005 18.052 -17.486 1.00 79.88 172 GLN A O 1
ATOM 1404 N N . LEU A 1 173 ? 14.543 16.354 -16.080 1.00 78.38 173 LEU A N 1
ATOM 1405 C CA . LEU A 1 173 ? 13.602 17.097 -15.240 1.00 78.38 173 LEU A CA 1
ATOM 1406 C C . LEU A 1 173 ? 14.294 18.238 -14.499 1.00 78.38 173 LEU A C 1
ATOM 1408 O O . LEU A 1 173 ? 13.736 19.330 -14.387 1.00 78.38 173 LEU A O 1
ATOM 1412 N N . GLN A 1 174 ? 15.535 18.021 -14.068 1.00 75.19 174 GLN A N 1
ATOM 1413 C CA . GLN A 1 174 ? 16.338 19.033 -13.400 1.00 75.19 174 GLN A CA 1
ATOM 1414 C C . GLN A 1 174 ? 16.595 20.237 -14.309 1.00 75.19 174 GLN A C 1
ATOM 1416 O O . GLN A 1 174 ? 16.375 21.385 -13.907 1.00 75.19 174 GLN A O 1
ATOM 1421 N N . ARG A 1 175 ? 17.034 19.968 -15.544 1.00 75.50 175 ARG A N 1
ATOM 1422 C CA . ARG A 1 175 ? 17.272 20.997 -16.563 1.00 75.50 175 ARG A CA 1
ATOM 1423 C C . ARG A 1 175 ? 15.979 21.703 -16.965 1.00 75.50 175 ARG A C 1
ATOM 1425 O O . ARG A 1 175 ? 15.993 22.915 -17.145 1.00 75.50 175 ARG A O 1
ATOM 1432 N N . HIS A 1 176 ? 14.872 20.968 -17.063 1.00 78.19 176 HIS A N 1
ATOM 1433 C CA . HIS A 1 176 ? 13.572 21.520 -17.443 1.00 78.19 176 HIS A CA 1
ATOM 1434 C C . HIS A 1 176 ? 12.957 22.411 -16.351 1.00 78.19 176 HIS A C 1
ATOM 1436 O O . HIS A 1 176 ? 12.448 23.491 -16.641 1.00 78.19 176 HIS A O 1
ATOM 1442 N N . GLY A 1 177 ? 13.022 21.980 -15.089 1.00 70.38 177 GLY A N 1
ATOM 1443 C CA . GLY A 1 177 ? 12.474 22.710 -13.943 1.00 70.38 177 GLY A CA 1
ATOM 1444 C C . GLY A 1 177 ? 13.390 23.802 -13.383 1.00 70.38 177 GLY A C 1
ATOM 1445 O O . GLY A 1 177 ? 12.963 24.549 -12.497 1.00 70.38 177 GLY A O 1
ATOM 1446 N N . CYS A 1 178 ? 14.631 23.896 -13.881 1.00 73.38 178 CYS A N 1
ATOM 1447 C CA . CYS A 1 178 ? 15.708 24.728 -13.331 1.00 73.38 178 CYS A CA 1
ATOM 1448 C C . CYS A 1 178 ? 15.922 24.475 -11.827 1.00 73.38 178 CYS A C 1
ATOM 1450 O O . CYS A 1 178 ? 16.037 25.408 -11.028 1.00 73.38 178 CYS A O 1
ATOM 1452 N N . TRP A 1 179 ? 15.922 23.202 -11.425 1.00 71.88 179 TRP A N 1
ATOM 1453 C CA . TRP A 1 179 ? 16.004 22.792 -10.022 1.00 71.88 179 TRP A CA 1
ATOM 1454 C C . TRP A 1 179 ? 17.406 22.337 -9.625 1.00 71.88 179 TRP A C 1
ATOM 1456 O O . TRP A 1 179 ? 18.197 21.871 -10.440 1.00 71.88 179 TRP A O 1
ATOM 1466 N N . ASN A 1 180 ? 17.728 22.449 -8.337 1.00 69.06 180 ASN A N 1
ATOM 1467 C CA . ASN A 1 180 ? 18.864 21.717 -7.784 1.00 69.06 180 ASN A CA 1
ATOM 1468 C C . ASN A 1 180 ? 18.425 20.273 -7.455 1.00 69.06 180 ASN A C 1
ATOM 1470 O O . ASN A 1 180 ? 17.248 20.030 -7.176 1.00 69.06 180 ASN A O 1
ATOM 1474 N N . MET A 1 181 ? 19.371 19.329 -7.488 1.00 58.34 181 MET A N 1
ATOM 1475 C CA . MET A 1 181 ? 19.110 17.891 -7.313 1.00 58.34 181 MET A CA 1
ATOM 1476 C C . MET A 1 181 ? 18.362 17.592 -6.003 1.00 58.34 181 MET A C 1
ATOM 1478 O O . MET A 1 181 ? 17.349 16.900 -5.996 1.00 58.34 181 MET A O 1
ATOM 1482 N N . GLN A 1 182 ? 18.790 18.212 -4.900 1.00 59.69 182 GLN A N 1
ATOM 1483 C CA . GLN A 1 182 ? 18.214 17.965 -3.577 1.00 59.69 182 GLN A CA 1
ATOM 1484 C C . GLN A 1 182 ? 16.763 18.445 -3.458 1.00 59.69 182 GLN A C 1
ATOM 1486 O O . GLN A 1 182 ? 15.952 17.775 -2.830 1.00 59.69 182 GLN A O 1
ATOM 1491 N N . SER A 1 183 ? 16.413 19.591 -4.041 1.00 56.00 183 SER A N 1
ATOM 1492 C CA . SER A 1 183 ? 15.045 20.116 -4.012 1.00 56.00 183 SER A CA 1
ATOM 1493 C C . SER A 1 183 ? 14.100 19.301 -4.896 1.00 56.00 183 SER A C 1
ATOM 1495 O O . SER A 1 183 ? 12.939 19.122 -4.536 1.00 56.00 183 SER A O 1
ATOM 1497 N N . MET A 1 184 ? 14.582 18.787 -6.030 1.00 57.41 184 MET A N 1
ATOM 1498 C CA . MET A 1 184 ? 13.763 18.007 -6.958 1.00 57.41 184 MET A CA 1
ATOM 1499 C C . MET A 1 184 ? 13.443 16.608 -6.427 1.00 57.41 184 MET A C 1
ATOM 1501 O O . MET A 1 184 ? 12.272 16.225 -6.388 1.00 57.41 184 MET A O 1
ATOM 1505 N N . GLU A 1 185 ? 14.456 15.876 -5.953 1.00 58.91 185 GLU A N 1
ATOM 1506 C CA . GLU A 1 185 ? 14.266 14.543 -5.369 1.00 58.91 185 GLU A CA 1
ATOM 1507 C C . GLU A 1 185 ? 13.348 14.552 -4.145 1.00 58.91 185 GLU A C 1
ATOM 1509 O O . GLU A 1 185 ? 12.684 13.555 -3.866 1.00 58.91 185 GLU A O 1
ATOM 1514 N N . ARG A 1 186 ? 13.344 15.657 -3.389 1.00 59.44 186 ARG A N 1
ATOM 1515 C CA . ARG A 1 186 ? 12.571 15.785 -2.150 1.00 59.44 186 ARG A CA 1
ATOM 1516 C C . ARG A 1 186 ? 11.094 16.061 -2.367 1.00 59.44 186 ARG A C 1
ATOM 1518 O O . ARG A 1 186 ? 10.303 15.617 -1.544 1.00 59.44 186 ARG A O 1
ATOM 1525 N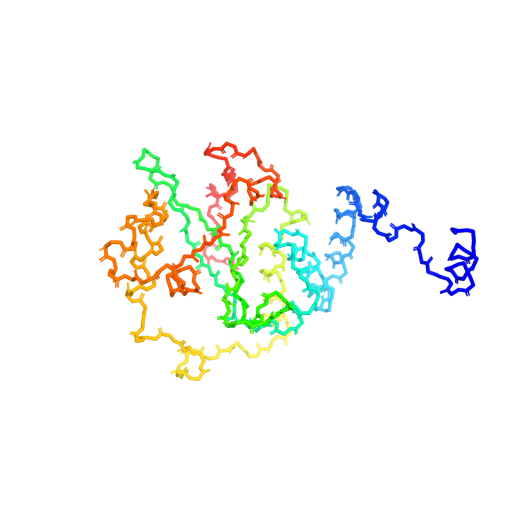 N . HIS A 1 187 ? 10.741 16.818 -3.406 1.00 55.06 187 HIS A N 1
ATOM 1526 C CA . HIS A 1 187 ? 9.407 17.422 -3.510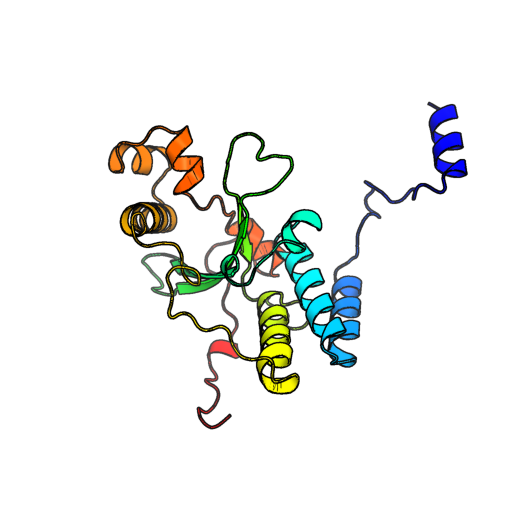 1.00 55.06 187 HIS A CA 1
ATOM 1527 C C . HIS A 1 187 ? 8.632 17.048 -4.773 1.00 55.06 187 HIS A C 1
ATOM 1529 O O . HIS A 1 187 ? 7.412 17.218 -4.801 1.00 55.06 187 HIS A O 1
ATOM 1535 N N . TYR A 1 188 ? 9.303 16.572 -5.827 1.00 55.66 188 TYR A N 1
ATOM 1536 C CA . TYR A 1 188 ? 8.685 16.498 -7.154 1.00 55.66 188 TYR A CA 1
ATOM 1537 C C . TYR A 1 188 ? 8.707 15.110 -7.799 1.00 55.66 188 TYR A C 1
ATOM 1539 O O . TYR A 1 188 ? 7.863 14.856 -8.654 1.00 55.66 188 TYR A O 1
ATOM 1547 N N . LEU A 1 189 ? 9.588 14.202 -7.363 1.00 58.00 189 LEU A N 1
ATOM 1548 C CA . LEU A 1 189 ? 9.683 12.846 -7.913 1.00 58.00 189 LEU A CA 1
ATOM 1549 C C . LEU A 1 189 ? 8.985 11.804 -7.037 1.00 58.00 189 LEU A C 1
ATOM 1551 O O . LEU A 1 189 ? 9.080 11.807 -5.806 1.00 58.00 189 LEU A O 1
ATOM 1555 N N . MET A 1 190 ? 8.297 10.873 -7.685 1.00 60.75 190 MET A N 1
ATOM 1556 C CA . MET A 1 190 ? 7.737 9.687 -7.058 1.00 60.75 190 MET A CA 1
ATOM 1557 C C . MET A 1 190 ? 8.719 8.541 -7.268 1.00 60.75 190 MET A C 1
ATOM 1559 O O . MET A 1 190 ? 8.622 7.805 -8.241 1.00 60.75 190 MET A O 1
ATOM 1563 N N . LYS A 1 191 ? 9.654 8.368 -6.323 1.00 66.19 191 LYS A N 1
ATOM 1564 C CA . LYS A 1 191 ? 10.651 7.278 -6.297 1.00 66.19 191 LYS A CA 1
ATOM 1565 C C . LYS A 1 191 ? 10.006 5.893 -6.086 1.00 66.19 191 LYS A C 1
ATOM 1567 O O . LYS A 1 191 ? 10.281 5.202 -5.109 1.00 66.19 191 LYS A O 1
ATOM 1572 N N . LEU A 1 192 ? 9.107 5.491 -6.979 1.00 73.94 192 LEU A N 1
ATOM 1573 C CA . LEU A 1 192 ? 8.303 4.281 -6.894 1.00 73.94 192 LEU A CA 1
ATOM 1574 C C . LEU A 1 192 ? 8.793 3.251 -7.910 1.00 73.94 192 LEU A C 1
ATOM 1576 O O . LEU A 1 192 ? 8.686 3.427 -9.122 1.00 73.94 192 LEU A O 1
ATOM 1580 N N . SER A 1 193 ? 9.284 2.122 -7.405 1.00 79.00 193 SER A N 1
ATOM 1581 C CA . SER A 1 193 ? 9.674 0.990 -8.244 1.00 79.00 193 SER A CA 1
ATOM 1582 C C . SER A 1 193 ? 8.433 0.286 -8.804 1.00 79.00 193 SER A C 1
ATOM 1584 O O . SER A 1 193 ? 7.787 -0.510 -8.116 1.00 79.00 193 SER A O 1
ATOM 1586 N N . ARG A 1 194 ? 8.098 0.553 -10.075 1.00 78.38 194 ARG A N 1
ATOM 1587 C CA . ARG A 1 194 ? 6.965 -0.091 -10.770 1.00 78.38 194 ARG A CA 1
ATOM 1588 C C . ARG A 1 194 ? 7.086 -1.618 -10.774 1.00 78.38 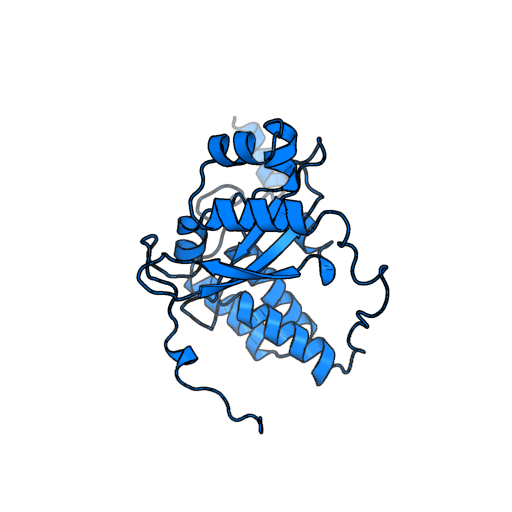194 ARG A C 1
ATOM 1590 O O . ARG A 1 194 ? 6.084 -2.308 -10.609 1.00 78.38 194 ARG A O 1
ATOM 1597 N N . SER A 1 195 ? 8.299 -2.146 -10.935 1.00 79.50 195 SER A N 1
ATOM 1598 C CA . SER A 1 195 ? 8.563 -3.589 -10.938 1.00 79.50 195 SER A CA 1
ATOM 1599 C C . SER A 1 195 ? 8.303 -4.218 -9.568 1.00 79.50 195 SER A C 1
ATOM 1601 O O . SER A 1 195 ? 7.656 -5.261 -9.493 1.00 79.50 195 SER A O 1
ATOM 1603 N N . SER A 1 196 ? 8.723 -3.562 -8.481 1.00 83.69 196 SER A N 1
ATOM 1604 C CA . SER A 1 196 ? 8.451 -4.018 -7.111 1.00 83.69 196 SER A CA 1
ATOM 1605 C C . SER A 1 196 ? 6.957 -3.985 -6.789 1.00 83.69 196 SER A C 1
ATOM 1607 O O . SER A 1 196 ? 6.432 -4.952 -6.241 1.00 83.69 196 SER A O 1
ATOM 1609 N N . ILE A 1 197 ? 6.261 -2.912 -7.186 1.00 85.50 197 ILE A N 1
ATOM 1610 C CA . ILE A 1 197 ? 4.809 -2.771 -6.996 1.00 85.50 197 ILE A CA 1
ATOM 1611 C C . ILE A 1 197 ? 4.053 -3.895 -7.717 1.00 85.50 197 ILE A C 1
ATOM 1613 O O . ILE A 1 197 ? 3.113 -4.454 -7.154 1.00 85.50 197 ILE A O 1
ATOM 1617 N N . ARG A 1 198 ? 4.465 -4.265 -8.937 1.00 85.38 198 ARG A N 1
ATOM 1618 C CA . ARG A 1 198 ? 3.877 -5.394 -9.679 1.00 85.38 198 ARG A CA 1
ATOM 1619 C C . ARG A 1 198 ? 4.130 -6.726 -8.975 1.00 85.38 198 ARG A C 1
ATOM 1621 O O . ARG A 1 198 ? 3.182 -7.473 -8.740 1.00 85.38 198 ARG A O 1
ATOM 1628 N N . ALA A 1 199 ? 5.381 -6.985 -8.592 1.00 86.88 199 ALA A N 1
ATOM 1629 C CA . ALA A 1 199 ? 5.784 -8.240 -7.963 1.00 86.88 199 ALA A CA 1
ATOM 1630 C C . ALA A 1 199 ? 5.015 -8.516 -6.663 1.00 86.88 199 ALA A C 1
ATOM 1632 O O . ALA A 1 199 ? 4.439 -9.591 -6.512 1.00 86.88 199 ALA A O 1
ATOM 1633 N N . VAL A 1 200 ? 4.946 -7.532 -5.755 1.00 88.50 200 VAL A N 1
ATOM 1634 C CA . VAL A 1 200 ? 4.247 -7.693 -4.466 1.00 88.50 200 VAL A CA 1
ATOM 1635 C C . VAL A 1 200 ? 2.735 -7.869 -4.647 1.00 88.50 200 VAL A C 1
ATOM 1637 O O . VAL A 1 200 ? 2.084 -8.512 -3.833 1.00 88.50 200 VAL A O 1
ATOM 1640 N N . ASN A 1 201 ? 2.176 -7.366 -5.754 1.00 88.19 201 ASN A N 1
ATOM 1641 C CA . ASN A 1 201 ? 0.756 -7.488 -6.079 1.00 88.19 201 ASN A CA 1
ATOM 1642 C C . ASN A 1 201 ? 0.396 -8.736 -6.912 1.00 88.19 201 ASN A C 1
ATOM 1644 O O . ASN A 1 201 ? -0.737 -8.858 -7.393 1.00 88.19 201 ASN A O 1
ATOM 1648 N N . GLY A 1 202 ? 1.336 -9.673 -7.078 1.00 86.56 202 GLY A N 1
ATOM 1649 C CA . GLY A 1 202 ? 1.106 -10.950 -7.756 1.00 86.56 202 GLY A CA 1
ATOM 1650 C C . GLY A 1 202 ? 1.165 -10.884 -9.285 1.00 86.56 202 GLY A C 1
ATOM 1651 O O . GLY A 1 202 ? 0.617 -11.765 -9.955 1.00 86.56 202 GLY A O 1
ATOM 1652 N N . PHE A 1 203 ? 1.812 -9.857 -9.844 1.00 86.81 203 PHE A N 1
ATOM 1653 C CA . PHE A 1 203 ? 2.029 -9.705 -11.282 1.00 86.81 203 PHE A CA 1
ATOM 1654 C C . PHE A 1 203 ? 3.501 -9.914 -11.672 1.00 86.81 203 PHE A C 1
ATOM 1656 O O . PHE A 1 203 ? 4.399 -9.656 -10.867 1.00 86.81 203 PHE A O 1
ATOM 1663 N N . PRO A 1 204 ? 3.774 -10.332 -12.922 1.00 84.81 204 PRO A N 1
ATOM 1664 C CA . PRO A 1 204 ? 5.109 -10.254 -13.502 1.00 84.81 204 PRO A CA 1
ATOM 1665 C C . PRO A 1 204 ? 5.712 -8.847 -13.385 1.00 84.81 204 PRO A C 1
ATOM 1667 O O . PRO A 1 204 ? 5.019 -7.841 -13.530 1.00 84.81 204 PRO A O 1
ATOM 1670 N N . THR A 1 205 ? 7.026 -8.771 -13.175 1.00 82.81 205 THR A N 1
ATOM 1671 C CA . THR A 1 205 ? 7.767 -7.498 -13.106 1.00 82.81 205 THR A CA 1
ATOM 1672 C C . THR A 1 205 ? 7.847 -6.773 -14.450 1.00 82.81 205 THR A C 1
ATOM 1674 O O . THR A 1 205 ? 8.172 -5.586 -14.484 1.00 82.81 205 THR A O 1
ATOM 1677 N N . THR A 1 206 ? 7.552 -7.473 -15.547 1.00 78.00 206 THR A N 1
ATOM 1678 C CA . THR A 1 206 ? 7.520 -6.944 -16.912 1.00 78.00 206 THR A CA 1
ATOM 1679 C C . THR A 1 206 ? 6.384 -5.944 -17.111 1.00 78.00 206 THR A C 1
ATOM 1681 O O . THR A 1 206 ? 5.322 -6.052 -16.492 1.00 78.00 206 THR A O 1
ATOM 1684 N N . GLN A 1 207 ? 6.592 -4.991 -18.022 1.00 68.31 207 GLN A N 1
ATOM 1685 C CA . GLN A 1 207 ? 5.565 -4.053 -18.492 1.00 68.31 207 GLN A CA 1
ATOM 1686 C C . GLN A 1 207 ? 4.361 -4.811 -19.105 1.00 68.31 207 GLN A C 1
ATOM 1688 O O . GLN A 1 207 ? 4.519 -5.941 -19.564 1.00 68.31 207 GLN A O 1
ATOM 1693 N N . GLY A 1 208 ? 3.151 -4.254 -19.035 1.00 65.38 208 GLY A N 1
ATOM 1694 C CA . GLY A 1 208 ? 1.880 -4.830 -19.518 1.00 65.38 208 GLY A CA 1
ATOM 1695 C C . GLY A 1 208 ? 0.973 -5.505 -18.474 1.00 65.38 208 GLY A C 1
ATOM 1696 O O . GLY A 1 208 ? -0.214 -5.715 -18.710 1.00 65.38 208 GLY A O 1
ATOM 1697 N N . TRP A 1 209 ? 1.503 -5.896 -17.310 1.00 63.69 209 TRP A N 1
ATOM 1698 C CA . TRP A 1 209 ? 0.820 -6.836 -16.410 1.00 63.69 209 TRP A CA 1
ATOM 1699 C C . TRP A 1 209 ? 0.250 -6.202 -15.137 1.00 63.69 209 TRP A C 1
ATOM 1701 O O . TRP A 1 209 ? 0.811 -6.341 -14.057 1.00 63.69 209 TRP A O 1
ATOM 1711 N N . TYR A 1 210 ? -0.902 -5.551 -15.250 1.00 61.53 210 TYR A N 1
ATOM 1712 C CA . TYR A 1 210 ? -1.713 -5.085 -14.105 1.00 61.53 210 TYR A CA 1
ATOM 1713 C C . TYR A 1 210 ? -3.218 -5.319 -14.309 1.00 61.53 210 TYR A C 1
ATOM 1715 O O . TYR A 1 210 ? -4.048 -4.910 -13.493 1.00 61.53 210 TYR A O 1
ATOM 1723 N N . TRP A 1 211 ? -3.588 -5.930 -15.437 1.00 61.19 211 TRP A N 1
ATOM 1724 C CA . TRP A 1 211 ? -4.969 -6.044 -15.875 1.00 61.19 211 TRP A CA 1
ATOM 1725 C C . TRP A 1 211 ? -5.711 -7.136 -15.100 1.00 61.19 211 TRP A C 1
ATOM 1727 O O . TRP A 1 211 ? -5.374 -8.319 -15.169 1.00 61.19 211 TRP A O 1
ATOM 1737 N N . LEU A 1 212 ? -6.750 -6.729 -14.370 1.00 62.81 212 LEU A N 1
ATOM 1738 C CA . LEU A 1 212 ? -7.716 -7.627 -13.750 1.00 62.81 212 LEU A CA 1
ATOM 1739 C C . LEU A 1 212 ? -8.971 -7.677 -14.636 1.00 62.81 212 LEU A C 1
ATOM 1741 O O . LEU A 1 212 ? -9.643 -6.652 -14.757 1.00 62.81 212 LEU A O 1
ATOM 1745 N N . PRO A 1 213 ? -9.363 -8.847 -15.179 1.00 52.09 213 PRO A N 1
ATOM 1746 C CA . PRO A 1 213 ? -10.547 -8.993 -16.034 1.00 52.09 213 PRO A CA 1
ATOM 1747 C C . PRO A 1 213 ? -11.862 -8.520 -15.400 1.00 52.09 213 PRO A C 1
ATOM 1749 O O . PRO A 1 213 ? -12.827 -8.277 -16.107 1.00 52.09 213 PRO A O 1
ATOM 1752 N N . ARG A 1 214 ? -11.915 -8.344 -14.071 1.00 50.41 214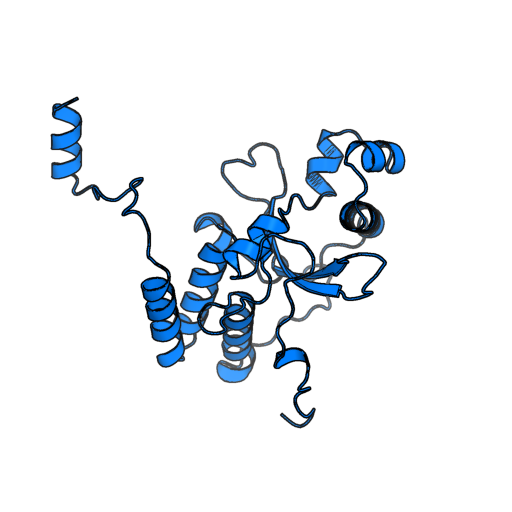 ARG A N 1
ATOM 1753 C CA . ARG A 1 214 ? -13.085 -7.803 -13.358 1.00 50.41 214 ARG A CA 1
ATOM 1754 C C . ARG A 1 214 ? -13.422 -6.355 -13.748 1.00 50.41 214 ARG A C 1
ATOM 1756 O O . ARG A 1 214 ? -14.510 -5.902 -13.435 1.00 50.41 214 ARG A O 1
ATOM 1763 N N . ALA A 1 215 ? -12.520 -5.651 -14.434 1.00 52.75 215 ALA A N 1
ATOM 1764 C CA . ALA A 1 215 ? -12.824 -4.372 -15.072 1.00 52.75 215 ALA A CA 1
ATOM 1765 C C . ALA A 1 215 ? -13.742 -4.494 -16.312 1.00 52.75 215 ALA A C 1
ATOM 1767 O O . ALA A 1 215 ? -14.159 -3.465 -16.820 1.00 52.75 215 ALA A O 1
ATOM 1768 N N . LEU A 1 216 ? -14.062 -5.705 -16.806 1.00 53.19 216 LEU A N 1
ATOM 1769 C CA . LEU A 1 216 ? -14.995 -5.885 -17.935 1.00 53.19 216 LEU A CA 1
ATOM 1770 C C . LEU A 1 216 ? -16.475 -5.783 -17.552 1.00 53.19 216 LEU A C 1
ATOM 1772 O O . LEU A 1 216 ? -17.300 -5.561 -18.431 1.00 53.19 216 LEU A O 1
ATOM 1776 N N . ILE A 1 217 ? -16.824 -6.032 -16.289 1.00 63.91 217 ILE A N 1
ATOM 1777 C CA . ILE A 1 217 ? -18.219 -6.020 -15.844 1.00 63.91 217 ILE A CA 1
ATOM 1778 C C . ILE A 1 217 ? -18.406 -4.755 -15.024 1.00 63.91 217 ILE A C 1
ATOM 1780 O O . ILE A 1 217 ? -18.038 -4.709 -13.849 1.00 63.91 217 ILE A O 1
ATOM 1784 N N . GLU A 1 218 ? -18.944 -3.726 -15.667 1.00 66.94 218 GLU A N 1
ATOM 1785 C CA . GLU A 1 218 ? -19.393 -2.529 -14.969 1.00 66.94 218 GLU A CA 1
ATOM 1786 C C . GLU A 1 218 ? -20.576 -2.912 -14.066 1.00 66.94 218 GLU A C 1
ATOM 1788 O O . GLU A 1 218 ? -21.550 -3.504 -14.547 1.00 66.94 218 GLU A O 1
ATOM 1793 N N . PRO A 1 219 ? -20.490 -2.675 -12.743 1.00 71.88 219 PRO A N 1
ATOM 1794 C CA . PRO A 1 219 ? -21.633 -2.886 -11.870 1.00 71.88 219 PRO A CA 1
ATOM 1795 C C . PRO A 1 219 ? -22.762 -1.934 -12.280 1.00 71.88 219 PRO A C 1
ATOM 1797 O O . PRO A 1 219 ? -22.508 -0.801 -12.680 1.00 71.88 219 PRO A O 1
ATOM 1800 N N . SER A 1 220 ? -24.007 -2.400 -12.174 1.00 78.88 220 SER A N 1
ATOM 1801 C CA . SER A 1 220 ? -25.184 -1.550 -12.386 1.00 78.88 220 SER A CA 1
ATOM 1802 C C . SER A 1 220 ? -25.122 -0.326 -11.473 1.00 78.88 220 SER A C 1
ATOM 1804 O O . SER A 1 220 ? -24.839 -0.478 -10.287 1.00 78.88 220 SER A O 1
ATOM 1806 N N . GLU A 1 221 ? -25.480 0.853 -11.987 1.00 76.44 221 GLU A N 1
ATOM 1807 C CA . GLU A 1 221 ? -25.611 2.089 -11.192 1.00 76.44 221 GLU A CA 1
ATOM 1808 C C . GLU A 1 221 ? -26.662 1.982 -10.071 1.00 76.44 221 GLU A C 1
ATOM 1810 O O . GLU A 1 221 ? -26.740 2.842 -9.201 1.00 76.44 221 GLU A O 1
ATOM 1815 N N . SER A 1 222 ? -27.495 0.937 -10.096 1.00 77.81 222 SER A N 1
ATOM 1816 C CA . SER A 1 222 ? -28.539 0.677 -9.102 1.00 77.81 222 SER A CA 1
ATOM 1817 C C . SER A 1 222 ? -28.068 -0.068 -7.843 1.00 77.81 222 SER A C 1
ATOM 1819 O O . SER A 1 222 ? -28.908 -0.356 -6.991 1.00 77.81 222 SER A O 1
ATOM 1821 N N . LEU A 1 223 ? -26.800 -0.492 -7.783 1.00 59.75 223 LEU A N 1
ATOM 1822 C CA . LEU A 1 223 ? -26.172 -1.140 -6.620 1.00 59.75 223 LEU A CA 1
ATOM 1823 C C . LEU A 1 223 ? -25.534 -0.097 -5.699 1.00 59.75 223 LEU A C 1
ATOM 1825 O O . LEU A 1 223 ? -25.606 -0.315 -4.470 1.00 59.75 223 LEU A O 1
#

Secondary structure (DSSP, 8-state):
-HHHHHHHHHTT--SSTTSTTSS--HHHHHHHHHHHHHH--HHHHHHHHHHHHHHHHT--HHHHHS--GGGEEEEEEE--TTT--EEEEEEEEE--STT-TT---EEEEE---SSGGG-HHHHHHHHHHIIIIIS-PPPPP--STTT----SSHHHHHHHHHHHHTT--HHHHHHHHT--HHHHHHHT-----HHHHHHHTTS-SSTT----GGGGSPPPTT-

Radius of gyration: 20.51 Å; chains: 1; bounding box: 58×46×57 Å

InterPro domains:
  IPR031872 Ndc10, domain 2 [PF16787] (42-148)
  IPR038279 Ndc10, domain 2 superfamily [G3DSA:1.10.443.20] (24-149)
  IPR038279 Ndc10, domain 2 superfamily [G3DSA:1.10.443.20] (150-223)